Protein AF-A0A3M5WDP2-F1 (afdb_monomer_lite)

pLDDT: mean 86.18, std 11.33, range [39.78, 97.38]

Structure (mmCIF, N/CA/C/O backbone):
data_AF-A0A3M5WDP2-F1
#
_entry.id   AF-A0A3M5WDP2-F1
#
loop_
_atom_site.group_PDB
_atom_site.id
_atom_site.type_symbol
_atom_site.label_atom_id
_atom_site.label_alt_id
_atom_site.label_comp_id
_atom_site.label_asym_id
_atom_site.label_entity_id
_atom_site.label_seq_id
_atom_site.pdbx_PDB_ins_code
_atom_site.Cartn_x
_atom_site.Cartn_y
_atom_site.Cartn_z
_atom_site.occupancy
_atom_site.B_iso_or_equiv
_atom_site.auth_seq_id
_atom_site.auth_comp_id
_atom_site.auth_asym_id
_atom_site.auth_atom_id
_atom_site.pdbx_PDB_model_num
ATOM 1 N N . MET A 1 1 ? -32.271 8.358 51.731 1.00 43.94 1 MET A N 1
ATOM 2 C CA . MET A 1 1 ? -32.294 7.875 50.328 1.00 43.94 1 MET A CA 1
ATOM 3 C C . MET A 1 1 ? -31.937 9.005 49.353 1.00 43.94 1 MET A C 1
ATOM 5 O O . MET A 1 1 ? -32.811 9.589 48.735 1.00 43.94 1 MET A O 1
ATOM 9 N N . ARG A 1 2 ? -30.650 9.355 49.224 1.00 45.59 2 ARG A N 1
ATOM 10 C CA . ARG A 1 2 ? -30.137 10.395 48.296 1.00 45.59 2 ARG A CA 1
ATOM 11 C C . ARG A 1 2 ? -29.076 9.813 47.338 1.00 45.59 2 ARG A C 1
ATOM 13 O O . ARG A 1 2 ? -28.134 10.491 46.953 1.00 45.59 2 ARG A O 1
ATOM 20 N N . TRP A 1 3 ? -29.190 8.519 47.021 1.00 44.88 3 TRP A N 1
ATOM 21 C CA . TRP A 1 3 ? -28.097 7.716 46.445 1.00 44.88 3 TRP A CA 1
ATOM 22 C C . TRP A 1 3 ? -28.217 7.397 44.947 1.00 44.88 3 TRP A C 1
ATOM 24 O O . TRP A 1 3 ? -27.302 6.807 44.389 1.00 44.88 3 TRP A O 1
ATOM 34 N N . LEU A 1 4 ? -29.279 7.824 44.259 1.00 54.88 4 LEU A N 1
ATOM 35 C CA . LEU A 1 4 ? -29.371 7.697 42.800 1.00 54.88 4 LEU A CA 1
ATOM 36 C C . LEU A 1 4 ? -29.519 9.072 42.160 1.00 54.88 4 LEU A C 1
ATOM 38 O O . LEU A 1 4 ? -30.608 9.501 41.784 1.00 54.88 4 LEU A O 1
ATOM 42 N N . ASN A 1 5 ? -28.397 9.776 42.033 1.00 67.69 5 ASN A N 1
ATOM 43 C CA . ASN A 1 5 ? -28.335 10.893 41.105 1.00 67.69 5 ASN A CA 1
ATOM 44 C C . ASN A 1 5 ? -28.424 10.294 39.691 1.00 67.69 5 ASN A C 1
ATOM 46 O O . ASN A 1 5 ? -27.471 9.657 39.245 1.00 67.69 5 ASN A O 1
ATOM 50 N N . ARG A 1 6 ? -29.584 10.415 39.027 1.00 73.38 6 ARG A N 1
ATOM 51 C CA . ARG A 1 6 ? -29.885 9.748 37.741 1.00 73.38 6 ARG A CA 1
ATOM 52 C C . ARG A 1 6 ? -28.799 9.989 36.687 1.00 73.38 6 ARG A C 1
ATOM 54 O O . ARG A 1 6 ? -28.454 9.071 35.955 1.00 73.38 6 ARG A O 1
ATOM 61 N N . HIS A 1 7 ? -28.177 11.167 36.705 1.00 74.44 7 HIS A N 1
ATOM 62 C CA . HIS A 1 7 ? -27.078 11.546 35.813 1.00 74.44 7 HIS A CA 1
ATOM 63 C C . HIS A 1 7 ? -25.757 10.794 36.054 1.00 74.44 7 HIS A C 1
ATOM 65 O O . HIS A 1 7 ? -24.930 10.738 35.155 1.00 74.44 7 HIS A O 1
ATOM 71 N N . LYS A 1 8 ? -25.532 10.206 37.239 1.00 73.94 8 LYS A N 1
ATOM 72 C CA . LYS A 1 8 ? -24.349 9.359 37.490 1.00 73.94 8 LYS A CA 1
ATOM 73 C C . LYS A 1 8 ? -24.510 7.945 36.936 1.00 73.94 8 LYS A C 1
ATOM 75 O O . LYS A 1 8 ? -23.511 7.314 36.623 1.00 73.94 8 LYS A O 1
ATOM 80 N N . PHE A 1 9 ? -25.743 7.443 36.867 1.00 77.75 9 PHE A N 1
ATOM 81 C CA . PHE A 1 9 ? -26.029 6.088 36.388 1.00 77.75 9 PHE A CA 1
ATOM 82 C C . PHE A 1 9 ? -26.383 6.063 34.898 1.00 77.75 9 PHE A C 1
ATOM 84 O O . PHE A 1 9 ? -26.083 5.091 34.219 1.00 77.75 9 PHE A O 1
ATOM 91 N N . LEU A 1 10 ? -26.996 7.137 34.394 1.00 85.50 10 LEU A N 1
ATOM 92 C CA . LEU A 1 10 ? -27.374 7.334 32.995 1.00 85.50 10 LEU A CA 1
ATOM 93 C C . LEU A 1 10 ? -26.771 8.666 32.510 1.00 85.50 10 LEU A C 1
ATOM 95 O O . LEU A 1 10 ? -27.473 9.684 32.480 1.00 85.50 10 LEU A O 1
ATOM 99 N N . PRO A 1 11 ? -25.465 8.704 32.188 1.00 83.50 11 PRO A N 1
ATOM 100 C CA . PRO A 1 11 ? -24.778 9.950 31.849 1.00 83.50 11 PRO A CA 1
ATOM 101 C C . PRO A 1 11 ? -25.342 10.613 30.586 1.00 83.50 11 PRO A C 1
ATOM 103 O O . PRO A 1 11 ? -25.325 11.841 30.488 1.00 83.50 11 PRO A O 1
ATOM 106 N N . PHE A 1 12 ? -25.967 9.849 29.683 1.00 84.94 12 PHE A N 1
ATOM 107 C CA . PHE A 1 12 ? -26.662 10.403 28.519 1.00 84.94 12 PHE A CA 1
ATOM 108 C C . PHE A 1 12 ? -27.799 11.372 28.831 1.00 84.94 12 PHE A C 1
ATOM 110 O O . PHE A 1 12 ? -28.041 12.297 28.060 1.00 84.94 12 PHE A O 1
ATOM 117 N N . LEU A 1 13 ? -28.436 11.263 29.999 1.00 86.75 13 LEU A N 1
ATOM 118 C CA . LEU A 1 13 ? -29.458 12.227 30.416 1.00 86.75 13 LEU A CA 1
AT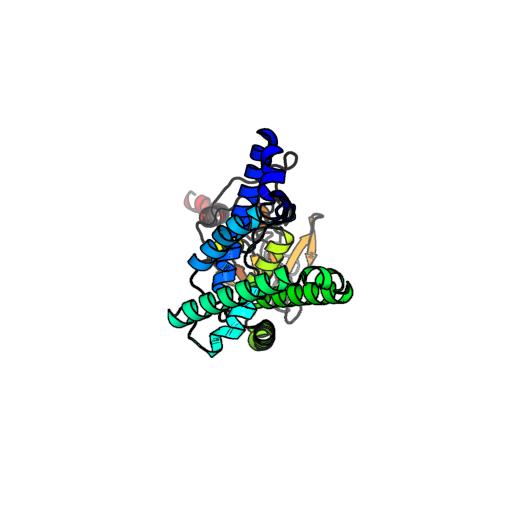OM 119 C C . LEU A 1 13 ? -28.885 13.623 30.697 1.00 86.75 13 LEU A C 1
ATOM 121 O O . LEU A 1 13 ? -29.644 14.584 30.775 1.00 86.75 13 LEU A O 1
ATOM 125 N N . ALA A 1 14 ? -27.570 13.744 30.900 1.00 84.50 14 ALA A N 1
ATOM 126 C CA . ALA A 1 14 ? -26.915 15.033 31.098 1.00 84.50 14 ALA A CA 1
ATOM 127 C C . ALA A 1 14 ? -26.589 15.730 29.768 1.00 84.50 14 ALA A C 1
ATOM 129 O O . ALA A 1 14 ? -26.710 16.953 29.684 1.00 84.50 14 ALA A O 1
ATOM 130 N N . TRP A 1 15 ? -26.184 14.973 28.741 1.00 84.69 15 TRP A N 1
ATOM 131 C CA . TRP A 1 15 ? -25.745 15.535 27.461 1.00 84.69 15 TRP A CA 1
ATOM 132 C C . TRP A 1 15 ? -26.856 15.641 26.415 1.00 84.69 15 TRP A C 1
ATOM 134 O O . TRP A 1 15 ? -26.847 16.579 25.621 1.00 84.69 15 TRP A O 1
ATOM 144 N N . LEU A 1 16 ? -27.843 14.740 26.427 1.00 86.81 16 LEU A N 1
ATOM 145 C CA . LEU A 1 16 ? -28.920 14.712 25.431 1.00 86.81 16 LEU A CA 1
ATOM 146 C C . LEU A 1 16 ? -29.705 16.038 25.333 1.00 86.81 16 LEU A C 1
ATOM 148 O O . LEU A 1 16 ? -29.946 16.484 24.213 1.00 86.81 16 LEU A O 1
ATOM 152 N N . PRO A 1 17 ? -30.044 16.734 26.443 1.00 88.69 17 PRO A N 1
ATOM 153 C CA . PRO A 1 17 ? -30.751 18.018 26.374 1.00 88.69 17 PRO A CA 1
ATOM 154 C C . PRO A 1 17 ? -29.920 19.176 25.804 1.00 88.69 17 PRO A C 1
ATOM 156 O O . PRO A 1 17 ? -30.478 20.217 25.474 1.00 88.69 17 PRO A O 1
ATOM 159 N N . GLN A 1 18 ? -28.594 19.029 25.724 1.00 86.56 18 GLN A N 1
ATOM 160 C CA . GLN A 1 18 ? -27.687 20.073 25.231 1.00 86.56 18 GLN A CA 1
ATOM 161 C C . GLN A 1 18 ? -27.544 20.041 23.701 1.00 86.56 18 GLN A C 1
ATOM 163 O O . GLN A 1 18 ? -26.940 20.940 23.118 1.00 86.56 18 GLN A O 1
ATOM 168 N N . GLN A 1 19 ? -28.100 19.016 23.048 1.00 88.19 19 GLN A N 1
ATOM 169 C CA . GLN A 1 19 ? -28.025 18.846 21.604 1.00 88.19 19 GLN A CA 1
ATOM 170 C C . GLN A 1 19 ? -28.980 19.791 20.877 1.00 88.19 19 GLN A C 1
ATOM 172 O O . GLN A 1 19 ? -30.145 19.944 21.244 1.00 88.19 19 GLN A O 1
ATOM 177 N N . ASN A 1 20 ? -28.493 20.407 19.804 1.00 92.94 20 ASN A N 1
ATOM 178 C CA . ASN A 1 20 ? -29.284 21.253 18.920 1.00 92.94 20 ASN A CA 1
ATOM 179 C C . ASN A 1 20 ? -29.198 20.734 17.475 1.00 92.94 20 ASN A C 1
ATOM 181 O O . ASN A 1 20 ? -28.377 19.883 17.146 1.00 92.94 20 ASN A O 1
ATOM 185 N N . ARG A 1 21 ? -30.054 21.233 16.574 1.00 90.75 21 ARG A N 1
ATOM 186 C CA . ARG A 1 21 ? -30.080 20.748 15.178 1.00 90.75 21 ARG A CA 1
ATOM 187 C C . ARG A 1 21 ? -28.741 20.921 14.453 1.00 90.75 21 ARG A C 1
ATOM 189 O O . ARG A 1 21 ? -28.404 20.099 13.607 1.00 90.75 21 ARG A O 1
ATOM 196 N N . ALA A 1 22 ? -27.988 21.971 14.778 1.00 90.69 22 ALA A N 1
ATOM 197 C CA . ALA A 1 22 ? -26.694 22.229 14.160 1.00 90.69 22 ALA A CA 1
ATOM 198 C C . ALA A 1 22 ? -25.605 21.275 14.678 1.00 90.69 22 ALA A C 1
ATOM 200 O O . ALA A 1 22 ? -24.798 20.812 13.875 1.00 90.69 22 ALA A O 1
ATOM 201 N N . SER A 1 23 ? -25.591 20.954 15.978 1.00 88.56 23 SER A N 1
ATOM 202 C CA . SER A 1 23 ? -24.658 19.978 16.555 1.00 88.56 23 SER A CA 1
ATOM 203 C C . SER A 1 23 ? -24.930 18.589 15.998 1.00 88.56 23 SER A C 1
ATOM 205 O O . SER A 1 23 ? -24.020 17.985 15.453 1.00 88.56 23 SER A O 1
ATOM 207 N N . VAL A 1 24 ? -26.194 18.156 15.969 1.00 90.00 24 VAL A N 1
ATOM 208 C CA . VAL A 1 24 ? -26.580 16.856 15.396 1.00 90.00 24 VAL A CA 1
ATOM 209 C C . VAL A 1 24 ? -26.164 16.737 13.929 1.00 90.00 24 VAL A C 1
ATOM 211 O O . VAL A 1 24 ? -25.651 15.700 13.528 1.00 90.00 24 VAL A O 1
ATOM 214 N N . GLY A 1 25 ? -26.343 17.789 13.121 1.00 92.19 25 GLY A N 1
ATOM 215 C CA . GLY A 1 25 ? -25.917 17.772 11.718 1.00 92.19 25 GLY A CA 1
ATOM 216 C C . GLY A 1 25 ? -24.396 17.662 11.548 1.00 92.19 25 GLY A C 1
ATOM 217 O O . GLY A 1 25 ? -23.924 16.897 10.709 1.00 92.19 25 GLY A O 1
ATOM 218 N N . ARG A 1 26 ? -23.623 18.396 12.360 1.00 89.38 26 ARG A N 1
ATOM 219 C CA . ARG A 1 26 ? -22.151 18.337 12.348 1.00 89.38 26 ARG A CA 1
ATOM 220 C C . ARG A 1 26 ? -21.639 16.986 12.844 1.00 89.38 26 ARG A C 1
ATOM 222 O O . ARG A 1 26 ? -20.788 16.391 12.191 1.00 89.38 26 ARG A O 1
ATOM 229 N N . ASP A 1 27 ? -22.203 16.483 13.935 1.00 90.69 27 ASP A N 1
ATOM 230 C CA . ASP A 1 27 ? -21.836 15.199 14.529 1.00 90.69 27 ASP A CA 1
ATOM 231 C C . ASP A 1 27 ? -22.225 14.033 13.616 1.00 90.69 27 ASP A C 1
ATOM 233 O O . ASP A 1 27 ? -21.483 13.061 13.526 1.00 90.69 27 ASP A O 1
ATOM 237 N N . ALA A 1 28 ? -23.332 14.137 12.872 1.00 91.06 28 ALA A N 1
ATOM 238 C CA . ALA A 1 28 ? -23.703 13.148 11.863 1.00 91.06 28 ALA A CA 1
ATOM 239 C C . ALA A 1 28 ? -22.693 13.099 10.709 1.00 91.06 28 ALA A C 1
ATOM 241 O O . ALA A 1 28 ? -22.316 12.011 10.283 1.00 91.06 28 ALA A O 1
ATOM 242 N N . LEU A 1 29 ? -22.218 14.255 10.227 1.00 91.50 29 LEU A N 1
ATOM 243 C CA . LEU A 1 29 ? -21.189 14.311 9.186 1.00 91.50 29 LEU A CA 1
ATOM 244 C C . LEU A 1 29 ? -19.871 13.691 9.678 1.00 91.50 29 LEU A C 1
ATOM 246 O O . LEU A 1 29 ? -19.298 12.840 9.004 1.00 91.50 29 LEU A O 1
ATOM 250 N N . VAL A 1 30 ? -19.408 14.086 10.869 1.00 89.00 30 VAL A N 1
ATOM 251 C CA . VAL A 1 30 ? -18.171 13.556 11.471 1.00 89.00 30 VAL A CA 1
ATOM 252 C C . VAL A 1 30 ? -18.305 12.063 11.773 1.00 89.00 30 VAL A C 1
ATOM 254 O O . VAL A 1 30 ? -17.397 11.292 11.473 1.00 89.00 30 VAL A O 1
ATOM 257 N N . GLY A 1 31 ? -19.446 11.644 12.318 1.00 89.38 31 GLY A N 1
ATOM 258 C CA . GLY A 1 31 ? -19.753 10.251 12.621 1.00 89.38 31 GLY A CA 1
ATOM 259 C C . GLY A 1 31 ? -19.817 9.384 11.368 1.00 89.38 31 GLY A C 1
ATOM 260 O O . GLY A 1 31 ? -19.277 8.282 11.379 1.00 89.38 31 GLY A O 1
ATOM 261 N N . LEU A 1 32 ? -20.397 9.885 10.273 1.00 91.50 32 LEU A N 1
ATOM 262 C CA . LEU A 1 32 ? -20.426 9.180 8.992 1.00 91.50 32 LEU A CA 1
ATOM 263 C C . LEU A 1 32 ? -19.016 9.023 8.413 1.00 91.50 32 LEU A C 1
ATOM 265 O O . LEU A 1 32 ? -18.634 7.913 8.052 1.00 91.50 32 LEU A O 1
ATOM 269 N N . SER A 1 33 ? -18.219 10.094 8.393 1.00 86.62 33 SER A N 1
ATOM 270 C CA . SER A 1 33 ? -16.816 10.031 7.962 1.00 86.62 33 SER A CA 1
ATOM 271 C C . SER A 1 33 ? -16.002 9.049 8.812 1.00 86.62 33 SER A C 1
ATOM 273 O O . SER A 1 33 ? -15.231 8.252 8.282 1.00 86.62 33 SER A O 1
ATOM 275 N N . GLY A 1 34 ? -16.213 9.055 10.132 1.00 86.12 34 GLY A N 1
ATOM 276 C CA . GLY A 1 34 ? -15.586 8.108 11.052 1.00 86.12 34 GLY A CA 1
ATOM 277 C C . GLY A 1 34 ? -16.032 6.664 10.817 1.00 86.12 34 GLY A C 1
ATOM 278 O O . GLY A 1 34 ? -15.200 5.763 10.837 1.00 86.12 34 GLY A O 1
ATOM 279 N N . ALA A 1 35 ? -17.318 6.432 10.547 1.00 88.38 35 ALA A N 1
ATOM 280 C CA . ALA A 1 35 ? -17.865 5.106 10.270 1.00 88.38 35 ALA A CA 1
ATOM 281 C C . ALA A 1 35 ? -17.328 4.520 8.957 1.00 88.38 35 ALA A C 1
ATOM 283 O O . ALA A 1 35 ? -16.975 3.341 8.927 1.00 88.38 35 ALA A O 1
ATOM 284 N N . ILE A 1 36 ? -17.209 5.340 7.905 1.00 86.19 36 ILE A N 1
ATOM 285 C CA . ILE A 1 36 ? -16.617 4.938 6.617 1.00 86.19 36 ILE A CA 1
ATOM 286 C C . ILE A 1 36 ? -15.196 4.398 6.825 1.00 86.19 36 ILE A C 1
ATOM 288 O O . ILE A 1 36 ? -14.845 3.376 6.245 1.00 86.19 36 ILE A O 1
ATOM 292 N N . LEU A 1 37 ? -14.407 5.028 7.701 1.00 81.62 37 LEU A N 1
ATOM 293 C CA . LEU A 1 37 ? -13.055 4.569 8.026 1.00 81.62 37 LEU A CA 1
ATOM 294 C C . LEU A 1 37 ? -13.046 3.364 8.987 1.00 81.62 37 LEU A C 1
ATOM 296 O O . LEU A 1 37 ? -12.255 2.434 8.833 1.00 81.62 37 LEU A O 1
ATOM 300 N N . ALA A 1 38 ? -13.918 3.367 9.997 1.00 85.69 38 ALA A N 1
ATOM 301 C CA . ALA A 1 38 ? -13.907 2.376 11.071 1.00 85.69 38 ALA A CA 1
ATOM 302 C C . ALA A 1 38 ? -14.461 1.004 10.652 1.00 85.69 38 ALA A C 1
ATOM 304 O O . ALA A 1 38 ? -14.044 -0.012 11.216 1.00 85.69 38 ALA A O 1
ATOM 305 N N . LEU A 1 39 ? -15.390 0.951 9.690 1.00 88.75 39 LEU A N 1
ATOM 306 C CA . LEU A 1 39 ? -16.023 -0.298 9.256 1.00 88.75 39 LEU A CA 1
ATOM 307 C C . LEU A 1 39 ? -15.028 -1.260 8.579 1.00 88.75 39 LEU A C 1
ATOM 309 O O . LEU A 1 39 ? -14.886 -2.377 9.088 1.00 88.75 39 LEU A O 1
ATOM 313 N N . PRO A 1 40 ? -14.275 -0.865 7.528 1.00 83.94 40 PRO A N 1
ATOM 314 C CA . PRO A 1 40 ? -13.249 -1.730 6.938 1.00 83.94 40 PRO A CA 1
ATOM 315 C C . PRO A 1 40 ? -12.190 -2.148 7.960 1.00 83.94 40 PRO A C 1
ATOM 317 O O . PRO A 1 40 ? -11.804 -3.315 8.026 1.00 83.94 40 PRO A O 1
ATOM 320 N N . GLN A 1 41 ? -11.779 -1.215 8.826 1.00 84.00 41 GLN A N 1
ATOM 321 C CA . GLN A 1 41 ? -10.796 -1.485 9.872 1.00 84.00 41 GLN A CA 1
ATOM 322 C C . GLN A 1 41 ? -11.284 -2.563 10.855 1.00 84.00 41 GLN A C 1
ATOM 324 O O . GLN A 1 41 ? -10.523 -3.447 11.243 1.00 84.00 41 GLN A O 1
ATOM 329 N N . SER A 1 42 ? -12.559 -2.526 11.241 1.00 90.88 42 SER A N 1
ATOM 330 C CA . SER A 1 42 ? -13.133 -3.499 12.175 1.00 90.88 42 SER A CA 1
ATOM 331 C C . SER A 1 42 ? -13.286 -4.887 11.554 1.00 90.88 42 SER A C 1
ATOM 333 O O . SER A 1 42 ? -13.073 -5.884 12.243 1.00 90.88 42 SER A O 1
ATOM 335 N N . ILE A 1 43 ? -13.591 -4.961 10.254 1.00 89.38 43 ILE A N 1
ATOM 336 C CA . ILE A 1 43 ? -13.583 -6.218 9.490 1.00 89.38 43 ILE A CA 1
ATOM 337 C C . ILE A 1 43 ? -12.172 -6.818 9.483 1.00 89.38 43 ILE A C 1
ATOM 339 O O . ILE A 1 43 ? -12.001 -7.988 9.822 1.00 89.38 43 ILE A O 1
ATOM 343 N N . ALA A 1 44 ? -11.153 -6.010 9.176 1.00 80.88 44 ALA A N 1
ATOM 344 C CA . ALA A 1 44 ? -9.762 -6.457 9.197 1.00 80.88 44 ALA A CA 1
ATOM 345 C C . ALA A 1 44 ? -9.341 -6.961 10.589 1.00 80.88 44 ALA A C 1
ATOM 347 O O . ALA A 1 44 ? -8.683 -7.991 10.711 1.00 80.88 44 ALA A O 1
ATOM 348 N N . TYR A 1 45 ? -9.765 -6.286 11.658 1.00 87.75 45 TYR A N 1
ATOM 349 C CA . TYR A 1 45 ? -9.486 -6.715 13.030 1.00 87.75 45 TYR A CA 1
ATOM 350 C C . TYR A 1 45 ? -10.163 -8.036 13.405 1.00 87.75 45 TYR A C 1
ATOM 352 O O . TYR A 1 45 ? -9.546 -8.849 14.091 1.00 87.75 45 TYR A O 1
ATOM 360 N N . ALA A 1 46 ? -11.378 -8.302 12.922 1.00 91.19 46 ALA A N 1
ATOM 361 C CA . ALA A 1 46 ? -12.003 -9.611 13.101 1.00 91.19 46 ALA A CA 1
ATOM 362 C C . ALA A 1 46 ? -11.201 -10.724 12.413 1.00 91.19 46 ALA A C 1
ATOM 364 O O . ALA A 1 46 ? -10.959 -11.764 13.024 1.00 91.19 46 ALA A O 1
ATOM 365 N N . LEU A 1 47 ? -10.701 -10.472 11.200 1.00 84.69 47 LEU A N 1
ATOM 366 C CA . LEU A 1 47 ? -9.843 -11.419 10.483 1.00 84.69 47 LEU A CA 1
ATOM 367 C C . LEU A 1 47 ? -8.532 -11.693 11.236 1.00 84.69 47 LEU A C 1
ATOM 369 O O . LEU A 1 47 ? -8.150 -12.854 11.389 1.00 84.69 47 LEU A O 1
ATOM 373 N N . ILE A 1 48 ? -7.897 -10.651 11.791 1.00 82.12 48 ILE A N 1
ATOM 374 C CA . ILE A 1 48 ? -6.717 -10.785 12.669 1.00 82.12 48 ILE A CA 1
ATOM 375 C C . ILE A 1 48 ? -7.051 -11.592 13.932 1.00 82.12 48 ILE A C 1
ATOM 377 O O . ILE A 1 48 ? -6.219 -12.347 14.423 1.00 82.12 48 ILE A O 1
ATOM 381 N N . ALA A 1 49 ? -8.266 -11.456 14.469 1.00 88.56 49 ALA A N 1
ATOM 382 C CA . ALA A 1 49 ? -8.738 -12.248 15.602 1.00 88.56 49 ALA A CA 1
ATOM 383 C C . ALA A 1 49 ? -9.111 -13.698 15.223 1.00 88.56 49 ALA A C 1
ATOM 385 O O . ALA A 1 49 ? -9.546 -14.456 16.092 1.00 88.56 49 ALA A O 1
ATOM 386 N N . GLY A 1 50 ? -8.977 -14.103 13.954 1.00 86.25 50 GLY A N 1
ATOM 387 C CA . GLY A 1 50 ? -9.385 -15.422 13.460 1.00 86.25 50 GLY A CA 1
ATOM 388 C C . GLY A 1 50 ? -10.902 -15.629 13.408 1.00 86.25 50 GLY A C 1
ATOM 389 O O . GLY A 1 50 ? -11.364 -16.769 13.440 1.00 86.25 50 GLY A O 1
ATOM 390 N N . LEU A 1 51 ? -11.677 -14.543 13.376 1.00 93.38 51 LEU A N 1
ATOM 391 C CA . LEU A 1 51 ? -13.135 -14.557 13.284 1.00 93.38 51 LEU A CA 1
ATOM 392 C C . LEU A 1 51 ? -13.608 -14.301 11.846 1.00 93.38 51 LEU A C 1
ATOM 394 O O . LEU A 1 51 ? -12.922 -13.622 11.079 1.00 93.38 51 LEU A O 1
ATOM 398 N N . PRO A 1 52 ? -14.821 -14.761 11.499 1.00 93.62 52 PRO A N 1
ATOM 399 C CA . PRO A 1 52 ? -15.499 -14.321 10.288 1.00 93.62 52 PRO A CA 1
ATOM 400 C C . PRO A 1 52 ? -15.691 -12.784 10.229 1.00 93.62 52 PRO A C 1
ATOM 402 O O . PRO A 1 52 ? -15.898 -12.155 11.277 1.00 93.62 52 PRO A O 1
ATOM 405 N N . PRO A 1 53 ? -15.657 -12.167 9.027 1.00 91.31 53 PRO A N 1
ATOM 406 C CA . PRO A 1 53 ? -15.795 -10.719 8.815 1.00 91.31 53 PRO A CA 1
ATOM 407 C C . PRO A 1 53 ? -16.974 -10.048 9.534 1.00 91.31 53 PRO A C 1
ATOM 409 O O . PRO A 1 53 ? -16.854 -8.925 10.029 1.00 91.31 53 PRO A O 1
ATOM 412 N N . GLU A 1 54 ? -18.117 -10.728 9.616 1.00 94.81 54 GLU A N 1
ATOM 413 C CA . GLU A 1 54 ? -19.352 -10.223 10.217 1.00 94.81 54 GLU A CA 1
ATOM 414 C C . GLU A 1 54 ? -19.194 -9.858 11.700 1.00 94.81 54 GLU A C 1
ATOM 416 O O . GLU A 1 54 ? -19.813 -8.900 12.170 1.00 94.81 54 GLU A O 1
ATOM 421 N N . TYR A 1 55 ? -18.297 -10.527 12.431 1.00 94.69 55 TYR A N 1
ATOM 422 C CA . TYR A 1 55 ? -18.021 -10.191 13.830 1.00 94.69 55 TYR A CA 1
ATOM 423 C C . TYR A 1 55 ? -17.315 -8.843 13.979 1.00 94.69 55 TYR A C 1
ATOM 425 O O . TYR A 1 55 ? -17.492 -8.171 14.996 1.00 94.69 55 TYR A O 1
ATOM 433 N N . GLY A 1 56 ? -16.580 -8.404 12.954 1.00 93.50 56 GLY A N 1
ATOM 434 C CA . GLY A 1 56 ? -16.007 -7.062 12.896 1.00 93.50 56 GLY A CA 1
ATOM 435 C C . GLY A 1 56 ? -17.091 -5.993 12.839 1.00 93.50 56 GLY A C 1
ATOM 436 O O . GLY A 1 56 ? -17.028 -5.007 13.571 1.00 93.50 56 GLY A O 1
ATOM 437 N N . LEU A 1 57 ? -18.140 -6.229 12.045 1.00 93.38 57 LEU A N 1
ATOM 438 C CA . LEU A 1 57 ? -19.308 -5.347 11.976 1.00 93.38 57 LEU A CA 1
ATOM 439 C C . LEU A 1 57 ? -20.052 -5.309 13.314 1.00 93.38 57 LEU A C 1
ATOM 441 O O . LEU A 1 57 ? -20.382 -4.232 13.812 1.00 93.38 57 LEU A O 1
ATOM 445 N N . TYR A 1 58 ? -20.271 -6.470 13.937 1.00 94.00 58 TYR A N 1
ATOM 446 C CA . TYR A 1 58 ? -20.925 -6.537 15.245 1.00 94.00 58 TYR A CA 1
ATOM 447 C C . TYR A 1 58 ? -20.135 -5.774 16.312 1.00 94.00 58 TYR A C 1
ATOM 449 O O . TYR A 1 58 ? -20.724 -4.989 17.059 1.00 94.00 58 TYR A O 1
ATOM 457 N N . ALA A 1 59 ? -18.810 -5.940 16.344 1.00 92.31 59 ALA A N 1
ATOM 458 C CA . ALA A 1 59 ? -17.923 -5.252 17.277 1.00 92.31 59 ALA A CA 1
ATOM 459 C C . ALA A 1 59 ? -17.824 -3.735 17.024 1.00 92.31 59 ALA A C 1
ATOM 461 O O . ALA A 1 59 ? -17.624 -2.973 17.971 1.00 92.31 59 ALA A O 1
ATOM 462 N N . ALA A 1 60 ? -17.987 -3.288 15.777 1.00 91.38 60 ALA A N 1
ATOM 463 C CA . ALA A 1 60 ? -17.981 -1.872 15.408 1.00 91.38 60 ALA A CA 1
ATOM 464 C C . ALA A 1 60 ? -19.292 -1.145 15.735 1.00 91.38 60 ALA A C 1
ATOM 466 O O . ALA A 1 60 ? -19.297 0.072 15.893 1.00 91.38 60 ALA A O 1
ATOM 467 N N . ILE A 1 61 ? -20.410 -1.871 15.814 1.00 91.00 61 ILE A N 1
ATOM 468 C CA . ILE A 1 61 ? -21.741 -1.273 15.973 1.00 91.00 61 ILE A CA 1
ATOM 469 C C . ILE A 1 61 ? -22.237 -1.434 17.409 1.00 91.00 61 ILE A C 1
ATOM 471 O O . ILE A 1 61 ? -22.488 -0.446 18.100 1.00 91.00 61 ILE A O 1
ATOM 475 N N . VAL A 1 62 ? -22.383 -2.675 17.881 1.00 91.44 62 VAL A N 1
ATOM 476 C CA . VAL A 1 62 ? -23.119 -2.963 19.123 1.00 91.44 62 VAL A CA 1
ATOM 477 C C . VAL A 1 62 ? -22.397 -2.407 20.358 1.00 91.44 62 VAL A C 1
ATOM 479 O O . VAL A 1 62 ? -23.019 -1.638 21.096 1.00 91.44 62 VAL A O 1
ATOM 482 N N . PRO A 1 63 ? -21.098 -2.690 20.590 1.00 87.94 63 PRO A N 1
ATOM 483 C CA . PRO A 1 63 ? -20.369 -2.110 21.716 1.00 87.94 63 PRO A CA 1
ATOM 484 C C . PRO A 1 63 ? -20.317 -0.584 21.678 1.00 87.94 63 PRO A C 1
ATOM 486 O O . PRO A 1 63 ? -20.341 0.045 22.729 1.00 87.94 63 PRO A O 1
ATOM 489 N N . VAL A 1 64 ? -20.268 0.020 20.489 1.00 87.81 64 VAL A N 1
ATOM 490 C CA . VAL A 1 64 ? -20.161 1.477 20.321 1.00 87.81 64 VAL A CA 1
ATOM 491 C C . VAL A 1 64 ? -21.466 2.172 20.685 1.00 87.81 64 VAL A C 1
ATOM 493 O O . VAL A 1 64 ? -21.441 3.156 21.423 1.00 87.81 64 VAL A O 1
ATOM 496 N N . LEU A 1 65 ? -22.605 1.616 20.259 1.00 88.56 65 LEU A N 1
ATOM 497 C CA . LEU A 1 65 ? -23.933 2.083 20.666 1.00 88.56 65 LEU A CA 1
ATOM 498 C C . LEU A 1 65 ? -24.138 1.983 22.181 1.00 88.56 65 LEU A C 1
ATOM 500 O O . LEU A 1 65 ? -24.719 2.875 22.791 1.00 88.56 65 LEU A O 1
ATOM 504 N N . VAL A 1 66 ? -23.650 0.913 22.813 1.00 88.06 66 VAL A N 1
ATOM 505 C CA . VAL A 1 66 ? -23.731 0.774 24.275 1.00 88.06 66 VAL A CA 1
ATOM 506 C C . VAL A 1 66 ? -22.772 1.749 24.967 1.00 88.06 66 VAL A C 1
ATOM 508 O O . VAL A 1 66 ? -23.149 2.420 25.930 1.00 88.06 66 VAL A O 1
ATOM 511 N N . ALA A 1 67 ? -21.541 1.866 24.470 1.00 86.06 67 ALA A N 1
ATOM 512 C CA . ALA A 1 67 ? -20.511 2.705 25.064 1.00 86.06 67 ALA A CA 1
ATOM 513 C C . ALA A 1 67 ? -20.842 4.199 24.976 1.00 86.06 67 ALA A C 1
ATOM 515 O O . ALA A 1 67 ? -20.567 4.917 25.932 1.00 86.06 67 ALA A O 1
ATOM 516 N N . CYS A 1 68 ? -21.467 4.686 23.898 1.00 85.56 68 CYS A N 1
ATOM 517 C CA . CYS A 1 68 ? -21.805 6.109 23.774 1.00 85.56 68 CYS A CA 1
ATOM 518 C C . CYS A 1 68 ? -22.864 6.565 24.796 1.00 85.56 68 CYS A C 1
ATOM 520 O O . CYS A 1 68 ? -22.874 7.726 25.208 1.00 85.56 68 CYS A O 1
ATOM 522 N N . LEU A 1 69 ? -23.710 5.647 25.279 1.00 87.69 69 LEU A N 1
ATOM 523 C CA . LEU A 1 69 ? -24.692 5.931 26.328 1.00 87.69 69 LEU A CA 1
ATOM 524 C C . LEU A 1 69 ? -24.040 6.074 27.713 1.00 87.69 69 LEU A C 1
ATOM 526 O O . LEU A 1 69 ? -24.503 6.878 28.524 1.00 87.69 69 LEU A O 1
ATOM 530 N N . TRP A 1 70 ? -22.967 5.324 27.987 1.00 86.44 70 TRP A N 1
ATOM 531 C CA . TRP A 1 70 ? -22.274 5.299 29.287 1.00 86.44 70 TRP A CA 1
ATOM 532 C C . TRP A 1 70 ? -20.905 5.992 29.309 1.00 86.44 70 TRP A C 1
ATOM 534 O O . TRP A 1 70 ? -20.272 6.073 30.363 1.00 86.44 70 TRP A O 1
ATOM 544 N N . GLY A 1 71 ? -20.455 6.511 28.170 1.00 77.56 71 GLY A N 1
ATOM 545 C CA . GLY A 1 71 ? -19.161 7.156 28.012 1.00 77.56 71 GLY A CA 1
ATOM 546 C C . GLY A 1 71 ? -19.039 8.439 28.831 1.00 77.56 71 GLY A C 1
ATOM 547 O O . GLY A 1 71 ? -19.964 9.244 28.923 1.00 77.56 71 GLY A O 1
ATOM 548 N N . SER A 1 72 ? -17.860 8.652 29.415 1.00 73.62 72 SER A N 1
ATOM 549 C CA . SER A 1 72 ? -17.524 9.875 30.153 1.00 73.62 72 SER A CA 1
ATOM 550 C C . SER A 1 72 ? -16.955 10.989 29.265 1.00 73.62 72 SER A C 1
ATOM 552 O O . SER A 1 72 ? -16.690 12.082 29.759 1.00 73.62 72 SER A O 1
ATOM 554 N N . SER A 1 73 ? -16.739 10.719 27.973 1.00 81.31 73 SER A N 1
ATOM 555 C CA . SER A 1 73 ? -16.190 11.658 26.991 1.00 81.31 73 SER A CA 1
ATOM 556 C C . SER A 1 73 ? -17.096 11.743 25.771 1.00 81.31 73 SER A C 1
ATOM 558 O O . SER A 1 73 ? -17.573 10.727 25.274 1.00 81.31 73 SER A O 1
ATOM 560 N N . TRP A 1 74 ? -17.282 12.964 25.277 1.00 76.88 74 TRP A N 1
ATOM 561 C CA . TRP A 1 74 ? -18.141 13.285 24.136 1.00 76.88 74 TRP A CA 1
ATOM 562 C C . TRP A 1 74 ? -17.479 12.978 22.788 1.00 76.88 74 TRP A C 1
ATOM 564 O O . TRP A 1 74 ? -18.159 12.898 21.776 1.00 76.88 74 TRP A O 1
ATOM 574 N N . HIS A 1 75 ? -16.155 12.801 22.784 1.00 82.12 75 HIS A N 1
ATOM 575 C CA . HIS A 1 75 ? -15.353 12.603 21.573 1.00 82.12 75 HIS A CA 1
ATOM 576 C C . HIS A 1 75 ? -14.758 11.192 21.482 1.00 82.12 75 HIS A C 1
ATOM 578 O O . HIS A 1 75 ? -14.048 10.881 20.529 1.00 82.12 75 HIS A O 1
ATOM 584 N N . LEU A 1 76 ? -14.976 10.349 22.497 1.00 81.06 76 LEU A N 1
ATOM 585 C CA . LEU A 1 76 ? -14.396 9.012 22.531 1.00 81.06 76 LEU A CA 1
ATOM 586 C C . LEU A 1 76 ? -15.155 8.089 21.578 1.00 81.06 76 LEU A C 1
ATOM 588 O O . LEU A 1 76 ? -16.347 7.850 21.755 1.00 81.06 76 LEU A O 1
ATOM 592 N N . ILE A 1 77 ? -14.430 7.523 20.618 1.00 79.06 77 ILE A N 1
ATOM 593 C CA . ILE A 1 77 ? -14.915 6.439 19.770 1.00 79.06 77 ILE A CA 1
ATOM 594 C C . ILE A 1 77 ? -14.388 5.131 20.355 1.00 79.06 77 ILE A C 1
ATOM 596 O O . ILE A 1 77 ? -13.180 4.948 20.512 1.00 79.06 77 ILE A O 1
ATOM 600 N N . CYS A 1 78 ? -15.302 4.232 20.699 1.00 83.38 78 CYS A N 1
ATOM 601 C CA . CYS A 1 78 ? -14.970 2.869 21.096 1.00 83.38 78 CYS A CA 1
ATOM 602 C C . CYS A 1 78 ? -14.993 1.962 19.862 1.00 83.38 78 CYS A C 1
ATOM 604 O O . CYS A 1 78 ? -15.652 2.272 18.875 1.00 83.38 78 CYS A O 1
ATOM 606 N N . GLY A 1 79 ? -14.295 0.835 19.913 1.00 86.94 79 GLY A N 1
ATOM 607 C CA . GLY A 1 79 ? -14.297 -0.141 18.829 1.00 86.94 79 GLY A CA 1
ATOM 608 C C . GLY A 1 79 ? -13.236 -1.218 19.035 1.00 86.94 79 GLY A C 1
ATOM 609 O O . GLY A 1 79 ? -12.437 -1.123 19.976 1.00 86.94 79 GLY A O 1
ATOM 610 N N . PRO A 1 80 ? -13.219 -2.251 18.179 1.00 89.38 80 PRO A N 1
ATOM 611 C CA . PRO A 1 80 ? -12.146 -3.231 18.186 1.00 89.38 80 PRO A CA 1
ATOM 612 C C . PRO A 1 80 ? -10.810 -2.552 17.866 1.00 89.38 80 PRO A C 1
ATOM 614 O O . PRO A 1 80 ? -10.740 -1.574 17.120 1.00 89.38 80 PRO A O 1
ATOM 617 N N . THR A 1 81 ? -9.729 -3.088 18.427 1.00 87.44 81 THR A N 1
ATOM 618 C CA . THR A 1 81 ? -8.365 -2.626 18.151 1.00 87.44 81 THR A CA 1
ATOM 619 C C . THR A 1 81 ? -7.500 -3.791 17.696 1.00 87.44 81 THR A C 1
ATOM 621 O O . THR A 1 81 ? -7.729 -4.938 18.094 1.00 87.44 81 THR A O 1
ATOM 624 N N . ALA A 1 82 ? -6.471 -3.495 16.899 1.00 80.56 82 ALA A N 1
ATOM 625 C CA . ALA A 1 82 ? -5.506 -4.495 16.447 1.00 80.56 82 ALA A CA 1
ATOM 626 C C . ALA A 1 82 ? -4.888 -5.268 17.626 1.00 80.56 82 ALA A C 1
ATOM 628 O O . ALA A 1 82 ? -4.821 -6.492 17.598 1.00 80.56 82 ALA A O 1
ATOM 629 N N . ALA A 1 83 ? -4.508 -4.565 18.700 1.00 78.44 83 ALA A N 1
ATOM 630 C CA . ALA A 1 83 ? -3.862 -5.168 19.865 1.00 78.44 83 ALA A CA 1
ATOM 631 C C . ALA A 1 83 ? -4.744 -6.223 20.554 1.00 78.44 83 ALA A C 1
ATOM 633 O O . ALA A 1 83 ? -4.290 -7.340 20.787 1.00 78.44 83 ALA A O 1
ATOM 634 N N . ILE A 1 84 ? -6.013 -5.902 20.839 1.00 87.62 84 ILE A N 1
ATOM 635 C CA . ILE A 1 84 ? -6.938 -6.858 21.475 1.00 87.62 84 ILE A CA 1
ATOM 636 C C . ILE A 1 84 ? -7.242 -8.025 20.528 1.00 87.62 84 ILE A C 1
ATOM 638 O O . ILE A 1 84 ? -7.327 -9.161 20.983 1.00 87.62 84 ILE A O 1
ATOM 642 N N . SER A 1 85 ? -7.338 -7.770 19.222 1.00 88.69 85 SER A N 1
ATOM 643 C CA . SER A 1 85 ? -7.585 -8.807 18.209 1.00 88.69 85 SER A CA 1
ATOM 644 C C . SER A 1 85 ? -6.458 -9.843 18.167 1.00 88.69 85 SER A C 1
ATOM 646 O O . SER A 1 85 ? -6.720 -11.043 18.203 1.00 88.69 85 SER A O 1
ATOM 648 N N . ILE A 1 86 ? -5.201 -9.386 18.206 1.00 80.38 86 ILE A N 1
ATOM 649 C CA . ILE A 1 86 ? -4.019 -10.258 18.290 1.00 80.38 86 ILE A CA 1
ATOM 650 C C . ILE A 1 86 ? -4.023 -11.065 19.595 1.00 80.38 86 ILE A C 1
ATOM 652 O O . ILE A 1 86 ? -3.736 -12.260 19.585 1.00 80.38 86 ILE A O 1
ATOM 656 N N . VAL A 1 87 ? -4.359 -10.432 20.725 1.00 84.38 87 VAL A N 1
ATOM 657 C CA . VAL A 1 87 ? -4.415 -11.111 22.031 1.00 84.38 87 VAL A CA 1
ATOM 658 C C . VAL A 1 87 ? -5.505 -12.184 22.056 1.00 84.38 87 VAL A C 1
ATOM 660 O O . VAL A 1 87 ? -5.255 -13.279 22.562 1.00 84.38 87 VAL A O 1
ATOM 663 N N . LEU A 1 88 ? -6.686 -11.902 21.494 1.00 91.38 88 LEU A N 1
ATOM 664 C CA . LEU A 1 88 ? -7.769 -12.878 21.346 1.00 91.38 88 LEU A CA 1
ATOM 665 C C . LEU A 1 88 ? -7.308 -14.076 20.513 1.00 91.38 88 LEU A C 1
ATOM 667 O O . LEU A 1 88 ? -7.425 -15.209 20.978 1.00 91.38 88 LEU A O 1
ATOM 671 N N . TYR A 1 89 ? -6.712 -13.829 19.343 1.00 86.06 89 TYR A N 1
ATOM 672 C CA . TYR A 1 89 ? -6.196 -14.897 18.490 1.00 86.06 89 TYR A CA 1
ATOM 673 C C . TYR A 1 89 ? -5.149 -15.751 19.206 1.00 86.06 89 TYR A C 1
ATOM 675 O O . TYR A 1 89 ? -5.273 -16.972 19.264 1.00 86.06 89 TYR A O 1
ATOM 683 N N . ALA A 1 90 ? -4.140 -15.128 19.817 1.00 82.19 90 ALA A N 1
ATOM 684 C CA . ALA A 1 90 ? -3.071 -15.843 20.513 1.00 82.19 90 ALA A CA 1
ATOM 685 C C . ALA A 1 90 ? -3.580 -16.667 21.709 1.00 82.19 90 ALA A C 1
ATOM 687 O O . ALA A 1 90 ? -3.004 -17.703 22.031 1.00 82.19 90 ALA A O 1
ATOM 688 N N . SER A 1 91 ? -4.658 -16.215 22.354 1.00 88.44 91 SER A N 1
ATOM 689 C CA . SER A 1 91 ? -5.233 -16.876 23.527 1.00 88.44 91 SER A CA 1
ATOM 690 C C . SER A 1 91 ? -6.154 -18.042 23.161 1.00 88.44 91 SER A C 1
ATOM 692 O O . SER A 1 91 ? -6.201 -19.025 23.896 1.00 88.44 91 SER A O 1
ATOM 694 N N . VAL A 1 92 ? -6.890 -17.949 22.045 1.00 93.62 92 VAL A N 1
ATOM 695 C CA . VAL A 1 92 ? -7.927 -18.933 21.682 1.00 93.62 92 VAL A CA 1
ATOM 696 C C . VAL A 1 92 ? -7.480 -19.895 20.575 1.00 93.62 92 VAL A C 1
ATOM 698 O O . VAL A 1 92 ? -7.899 -21.050 20.585 1.00 93.62 92 VAL A O 1
ATOM 701 N N . SER A 1 93 ? -6.587 -19.486 19.666 1.00 87.50 93 SER A N 1
ATOM 702 C CA . SER A 1 93 ? -6.096 -20.353 18.574 1.00 87.50 93 SER A CA 1
ATOM 703 C C . SER A 1 93 ? -5.420 -21.656 19.026 1.00 87.50 93 SER A C 1
ATOM 705 O O . SER A 1 93 ? -5.522 -22.636 18.289 1.00 87.50 93 SER A O 1
ATOM 707 N N . PRO A 1 94 ? -4.798 -21.758 20.223 1.00 90.00 94 PRO A N 1
ATOM 708 C CA . PRO A 1 94 ? -4.308 -23.045 20.720 1.00 90.00 94 PRO A CA 1
ATOM 709 C C . PRO A 1 94 ? -5.419 -23.999 21.191 1.00 90.00 94 PRO A C 1
ATOM 711 O O . PRO A 1 94 ? -5.155 -25.182 21.383 1.00 90.00 94 PRO A O 1
ATOM 714 N N . LEU A 1 95 ? -6.633 -23.491 21.434 1.00 93.31 95 LEU A N 1
ATOM 715 C CA . LEU A 1 95 ? -7.742 -24.234 22.045 1.00 93.31 95 LEU A CA 1
ATOM 716 C C . LEU A 1 95 ? -8.792 -24.692 21.028 1.00 93.31 95 LEU A C 1
ATOM 718 O O . LEU A 1 95 ? -9.466 -25.691 21.260 1.00 93.31 95 LEU A O 1
ATOM 722 N N . ALA A 1 96 ? -8.947 -23.966 19.922 1.00 94.06 96 ALA A N 1
ATOM 723 C CA . ALA A 1 96 ? -9.890 -24.294 18.861 1.00 94.06 96 ALA A CA 1
ATOM 724 C C . ALA A 1 96 ? -9.393 -23.782 17.505 1.00 94.06 96 ALA A C 1
ATOM 726 O O . ALA A 1 96 ? -8.616 -22.831 17.424 1.00 94.06 96 ALA A O 1
ATOM 727 N N . VAL A 1 97 ? -9.874 -24.401 16.427 1.00 91.44 97 VAL A N 1
ATOM 728 C CA . VAL A 1 97 ? -9.513 -24.012 15.057 1.00 91.44 97 VAL A CA 1
ATOM 729 C C . VAL A 1 97 ? -10.157 -22.659 14.718 1.00 91.44 97 VAL A C 1
ATOM 731 O O . VAL A 1 97 ? -11.373 -22.539 14.884 1.00 91.44 97 VAL A O 1
ATOM 734 N N . PRO A 1 98 ? -9.407 -21.657 14.218 1.00 89.81 98 PRO A N 1
ATOM 735 C CA . PRO A 1 98 ? -9.964 -20.364 13.818 1.00 89.81 98 PRO A CA 1
ATOM 736 C C . PRO A 1 98 ? -11.181 -20.491 12.892 1.00 89.81 98 PRO A C 1
ATOM 738 O O . PRO A 1 98 ? -11.270 -21.424 12.097 1.00 89.81 98 PRO A O 1
ATOM 741 N N . ALA A 1 99 ? -12.127 -19.559 13.012 1.00 88.75 99 ALA A N 1
ATOM 742 C CA . ALA A 1 99 ? -13.418 -19.542 12.312 1.00 88.75 99 ALA A CA 1
ATOM 743 C C . ALA A 1 99 ? -14.362 -20.746 12.550 1.00 88.75 99 ALA A C 1
ATOM 745 O O . ALA A 1 99 ? -15.484 -20.739 12.043 1.00 88.75 99 ALA A O 1
ATOM 746 N N . SER A 1 100 ? -13.977 -21.752 13.344 1.00 95.00 100 SER A N 1
ATOM 747 C CA . SER A 1 100 ? -14.895 -22.825 13.751 1.00 95.00 100 SER A CA 1
ATOM 748 C C . SER A 1 100 ? -15.962 -22.324 14.733 1.00 95.00 100 SER A C 1
ATOM 750 O O . SER A 1 100 ? -15.776 -21.319 15.425 1.00 95.00 100 SER A O 1
ATOM 752 N N . GLN A 1 101 ? -17.078 -23.052 14.836 1.00 95.56 101 GLN A N 1
ATOM 753 C CA . GLN A 1 101 ? -18.137 -22.727 15.800 1.00 95.56 101 GLN A CA 1
ATOM 754 C C . GLN A 1 101 ? -17.616 -22.713 17.245 1.00 95.56 101 GLN A C 1
ATOM 756 O O . GLN A 1 101 ? -17.925 -21.786 17.996 1.00 95.56 101 GLN A O 1
ATOM 761 N N . ASP A 1 102 ? -16.770 -23.679 17.611 1.00 96.12 102 ASP A N 1
ATOM 762 C CA . ASP A 1 102 ? -16.179 -23.763 18.951 1.00 96.12 102 ASP A CA 1
ATOM 763 C C . ASP A 1 102 ? -15.263 -22.569 19.246 1.00 96.12 102 ASP A C 1
ATOM 765 O O . ASP A 1 102 ? -15.314 -21.989 20.331 1.00 96.12 102 ASP A O 1
ATOM 769 N N . TYR A 1 103 ? -14.470 -22.138 18.263 1.00 96.50 103 TYR A N 1
ATOM 770 C CA . TYR A 1 103 ? -13.586 -20.977 18.387 1.00 96.50 103 TYR A CA 1
ATOM 771 C C . TYR A 1 103 ? -14.358 -19.678 18.614 1.00 96.50 103 TYR A C 1
ATOM 773 O O . TYR A 1 103 ? -14.037 -18.898 19.514 1.00 96.50 103 TYR A O 1
ATOM 781 N N . ILE A 1 104 ? -15.420 -19.471 17.834 1.00 96.75 104 ILE A N 1
ATOM 782 C CA . ILE A 1 104 ? -16.318 -18.325 17.985 1.00 96.75 104 ILE A CA 1
ATOM 783 C C . ILE A 1 104 ? -16.952 -18.337 19.381 1.00 96.75 104 ILE A C 1
ATOM 785 O O . ILE A 1 104 ? -16.966 -17.308 20.059 1.00 96.75 104 ILE A O 1
ATOM 789 N N . MET A 1 105 ? -17.432 -19.495 19.843 1.00 97.31 105 MET A N 1
ATOM 790 C CA . MET A 1 105 ? -18.018 -19.637 21.177 1.00 97.31 105 MET A CA 1
ATOM 791 C C . MET A 1 105 ? -17.015 -19.283 22.284 1.00 97.31 105 MET A C 1
ATOM 793 O O . MET A 1 105 ? -17.366 -18.552 23.213 1.00 97.31 105 MET A O 1
ATOM 797 N N . LEU A 1 106 ? -15.763 -19.739 22.175 1.00 97.38 106 LEU A N 1
ATOM 798 C CA . LEU A 1 106 ? -14.702 -19.407 23.129 1.00 97.38 106 LEU A CA 1
ATOM 799 C C . LEU A 1 106 ? -14.381 -17.910 23.147 1.00 97.38 106 LEU A C 1
ATOM 801 O O . LEU A 1 106 ? -14.241 -17.337 24.228 1.00 97.38 106 LEU A O 1
ATOM 805 N N . ILE A 1 107 ? -14.311 -17.253 21.984 1.00 96.44 107 ILE A N 1
ATOM 806 C CA . ILE A 1 107 ? -14.102 -15.801 21.923 1.00 96.44 107 ILE A CA 1
ATOM 807 C C . ILE A 1 107 ? -15.271 -15.049 22.554 1.00 96.44 107 ILE A C 1
ATOM 809 O O . ILE A 1 107 ? -15.043 -14.118 23.330 1.00 96.44 107 ILE A O 1
ATOM 813 N N . LEU A 1 108 ? -16.515 -15.432 22.259 1.00 95.75 108 LEU A N 1
ATOM 814 C CA . LEU A 1 108 ? -17.695 -14.789 22.842 1.00 95.75 108 LEU A CA 1
ATOM 815 C C . LEU A 1 108 ? -17.725 -14.957 24.366 1.00 95.75 108 LEU A C 1
ATOM 817 O O . LEU A 1 108 ? -17.981 -13.990 25.084 1.00 95.75 108 LEU A O 1
ATOM 821 N N . LEU A 1 109 ? -17.393 -16.150 24.866 1.00 96.75 109 LEU A N 1
ATOM 822 C CA . LEU A 1 109 ? -17.281 -16.424 26.296 1.00 96.75 109 LEU A CA 1
ATOM 823 C C . LEU A 1 109 ? -16.173 -15.590 26.949 1.00 96.75 109 LEU A C 1
ATOM 825 O O . LEU A 1 109 ? -16.410 -14.948 27.972 1.00 96.75 109 LEU A O 1
ATOM 829 N N . LEU A 1 110 ? -14.979 -15.559 26.355 1.00 96.31 110 LEU A N 1
ATOM 830 C CA . LEU A 1 110 ? -13.860 -14.754 26.844 1.00 96.31 110 LEU A CA 1
ATOM 831 C C . LEU A 1 110 ? -14.220 -13.263 26.871 1.00 96.31 110 LEU A C 1
ATOM 833 O O . LEU A 1 110 ? -13.959 -12.584 27.863 1.00 96.31 110 LEU A O 1
ATOM 837 N N . THR A 1 111 ? -14.877 -12.772 25.820 1.00 94.62 111 THR A N 1
ATOM 838 C CA . THR A 1 111 ? -15.369 -11.390 25.728 1.00 94.62 111 THR A CA 1
ATOM 839 C C . THR A 1 111 ? -16.376 -11.086 26.838 1.00 94.62 111 THR A C 1
ATOM 841 O O . THR A 1 111 ? -16.276 -10.053 27.501 1.00 94.62 111 THR A O 1
ATOM 844 N N . PHE A 1 112 ? -17.316 -12.000 27.094 1.00 95.56 112 PHE A N 1
ATOM 845 C CA . PHE A 1 112 ? -18.291 -11.863 28.172 1.00 95.56 112 PHE A CA 1
ATOM 846 C C . PHE A 1 112 ? -17.618 -11.816 29.550 1.00 95.56 112 PHE A C 1
ATOM 848 O O . PHE A 1 112 ? -17.881 -10.907 30.339 1.00 95.56 112 PHE A O 1
ATOM 855 N N . ILE A 1 113 ? -16.703 -12.750 29.824 1.00 96.94 113 ILE A N 1
ATOM 856 C CA . ILE A 1 113 ? -15.945 -12.808 31.080 1.00 96.94 113 ILE A CA 1
ATOM 857 C C . ILE A 1 113 ? -15.126 -11.525 31.272 1.00 96.94 113 ILE A C 1
ATOM 859 O O . ILE A 1 113 ? -15.155 -10.935 32.353 1.00 96.94 113 ILE A O 1
ATOM 863 N N . ALA A 1 114 ? -14.445 -11.047 30.228 1.00 94.62 114 ALA A N 1
ATOM 864 C CA . ALA A 1 114 ? -13.707 -9.789 30.265 1.00 94.62 114 ALA A CA 1
ATOM 865 C C . ALA A 1 114 ? -14.620 -8.601 30.618 1.00 94.62 114 ALA A C 1
ATOM 867 O O . ALA A 1 114 ? -14.255 -7.786 31.465 1.00 94.62 114 ALA A O 1
ATOM 868 N N . GLY A 1 115 ? -15.827 -8.538 30.047 1.00 93.38 115 GLY A N 1
ATOM 869 C CA . GLY A 1 115 ? -16.833 -7.530 30.391 1.00 93.38 115 GLY A CA 1
ATOM 870 C C . GLY A 1 115 ? -17.282 -7.600 31.855 1.00 93.38 115 GLY A C 1
ATOM 871 O O . GLY A 1 115 ? -17.360 -6.571 32.528 1.00 93.38 115 GLY A O 1
ATOM 872 N N . VAL A 1 116 ? -17.501 -8.805 32.394 1.00 95.62 116 VAL A N 1
ATOM 873 C CA . VAL A 1 116 ? -17.813 -9.000 33.823 1.00 95.62 116 VAL A CA 1
ATOM 874 C C . VAL A 1 116 ? -16.672 -8.489 34.704 1.00 95.62 116 VAL A C 1
ATOM 876 O O . VAL A 1 116 ? -16.918 -7.741 35.652 1.00 95.62 116 VAL A O 1
ATOM 879 N N . PHE A 1 117 ? -15.419 -8.817 34.377 1.00 94.44 117 PHE A N 1
ATOM 880 C CA . PHE A 1 117 ? -14.261 -8.295 35.105 1.00 94.44 117 PHE A CA 1
ATOM 881 C C . PHE A 1 117 ? -14.159 -6.770 35.022 1.00 94.44 117 PHE A C 1
ATOM 883 O O . PHE A 1 117 ? -13.930 -6.123 36.043 1.00 94.44 117 PHE A O 1
ATOM 890 N N . GLN A 1 118 ? -14.380 -6.176 33.847 1.00 90.69 118 GLN A N 1
ATOM 891 C CA . GLN A 1 118 ? -14.391 -4.721 33.679 1.00 90.69 118 GLN A CA 1
ATOM 892 C C . GLN A 1 118 ? -15.472 -4.052 34.541 1.00 90.69 118 GLN A C 1
ATOM 894 O O . GLN A 1 118 ? -15.195 -3.038 35.184 1.00 90.69 118 GLN A O 1
ATOM 899 N N . LEU A 1 119 ? -16.673 -4.637 34.624 1.00 89.94 119 LEU A N 1
ATOM 900 C CA . LEU A 1 119 ? -17.748 -4.149 35.494 1.00 89.94 119 LEU A CA 1
ATOM 901 C C . LEU A 1 119 ? -17.377 -4.252 36.979 1.00 89.94 119 LEU A C 1
ATOM 903 O O . LEU A 1 119 ? -17.559 -3.285 37.720 1.00 89.94 119 LEU A O 1
ATOM 907 N N . LEU A 1 120 ? -16.819 -5.386 37.416 1.00 92.75 120 LEU A N 1
ATOM 908 C CA . LEU A 1 120 ? -16.353 -5.580 38.794 1.00 92.75 120 LEU A CA 1
ATOM 909 C C . LEU A 1 120 ? -15.274 -4.554 39.171 1.00 92.75 120 LEU A C 1
ATOM 911 O O . LEU A 1 120 ? -15.383 -3.885 40.201 1.00 92.75 120 LEU A O 1
ATOM 915 N N . LEU A 1 121 ? -14.266 -4.371 38.314 1.00 90.44 121 LEU A N 1
ATOM 916 C CA . LEU A 1 121 ? -13.212 -3.370 38.498 1.00 90.44 121 LEU A CA 1
ATOM 917 C C . LEU A 1 121 ? -13.783 -1.942 38.516 1.00 90.44 121 LEU A C 1
ATOM 919 O O . LEU A 1 121 ? -13.384 -1.122 39.346 1.00 90.44 121 LEU A O 1
ATOM 923 N N . GLY A 1 122 ? -14.758 -1.649 37.652 1.00 87.19 122 GLY A N 1
ATOM 924 C CA . GLY A 1 122 ? -15.478 -0.377 37.633 1.00 87.19 122 GLY A CA 1
ATOM 925 C C . GLY A 1 122 ? -16.215 -0.095 38.945 1.00 87.19 122 GLY A C 1
ATOM 926 O O . GLY A 1 122 ? -16.089 1.000 39.498 1.00 87.19 122 GLY A O 1
ATOM 927 N N . MET A 1 123 ? -16.911 -1.093 39.502 1.00 86.56 123 MET A N 1
ATOM 928 C CA . MET A 1 123 ? -17.587 -0.986 40.804 1.00 86.56 123 MET A CA 1
ATOM 929 C C . MET A 1 123 ? -16.604 -0.760 41.955 1.00 86.56 123 MET A C 1
ATOM 931 O O . MET A 1 123 ? -16.878 0.039 42.851 1.00 86.56 123 MET A O 1
ATOM 935 N N . MET A 1 124 ? -15.427 -1.389 41.896 1.00 88.81 124 MET A N 1
ATOM 936 C CA . MET A 1 124 ? -14.332 -1.161 42.845 1.00 88.81 124 MET A CA 1
ATOM 937 C C . MET A 1 124 ? -13.592 0.169 42.619 1.00 88.81 124 MET A C 1
ATOM 939 O O . MET A 1 124 ? -12.661 0.485 43.356 1.00 88.81 124 MET A O 1
ATOM 943 N N . ARG A 1 125 ? -13.999 0.970 41.622 1.00 83.56 125 ARG A N 1
ATOM 944 C CA . ARG A 1 125 ? -13.360 2.236 41.221 1.00 83.56 125 ARG A CA 1
ATOM 945 C C . ARG A 1 125 ? -11.884 2.087 40.859 1.00 83.56 125 ARG A C 1
ATOM 947 O O . ARG A 1 125 ? -11.109 3.035 40.990 1.00 83.56 125 ARG A O 1
ATOM 954 N N . PHE A 1 126 ? -11.508 0.931 40.317 1.00 83.69 126 PHE A N 1
ATOM 955 C CA . PHE A 1 126 ? -10.141 0.666 39.869 1.00 83.69 126 PHE A CA 1
ATOM 956 C C . PHE A 1 126 ? -9.694 1.590 38.724 1.00 83.69 126 PHE A C 1
ATOM 958 O O . PHE A 1 126 ? -8.501 1.747 38.493 1.00 83.69 126 PHE A O 1
ATOM 965 N N . GLY A 1 127 ? -10.626 2.289 38.063 1.00 78.50 127 GLY A N 1
ATOM 966 C CA . GLY A 1 127 ? -10.304 3.365 37.121 1.00 78.50 127 GLY A CA 1
ATOM 967 C C . GLY A 1 127 ? -9.435 4.477 37.727 1.00 78.50 127 GLY A C 1
ATOM 968 O O . GLY A 1 127 ? -8.643 5.078 37.013 1.00 78.50 127 GLY A O 1
ATOM 969 N N . ALA A 1 128 ? -9.497 4.707 39.046 1.00 78.75 128 ALA A N 1
ATOM 970 C CA . ALA A 1 128 ? -8.592 5.641 39.716 1.00 78.75 128 ALA A CA 1
ATOM 971 C C . ALA A 1 128 ? -7.129 5.169 39.685 1.00 78.75 128 ALA A C 1
ATOM 973 O O . ALA A 1 128 ? -6.232 6.006 39.632 1.00 78.75 128 ALA A O 1
ATOM 974 N N . LEU A 1 129 ? -6.885 3.850 39.670 1.00 78.19 129 LEU A N 1
ATOM 975 C CA . LEU A 1 129 ? -5.539 3.283 39.561 1.00 78.19 129 LEU A CA 1
ATOM 976 C C . LEU A 1 129 ? -4.929 3.483 38.168 1.00 78.19 129 LEU A C 1
ATOM 978 O O . LEU A 1 129 ? -3.714 3.594 38.053 1.00 78.19 129 LEU A O 1
ATOM 982 N N . VAL A 1 130 ? -5.754 3.592 37.121 1.00 74.56 130 VAL A N 1
ATOM 983 C CA . VAL A 1 130 ? -5.276 3.847 35.750 1.00 74.56 130 VAL A CA 1
ATOM 984 C C . VAL A 1 130 ? -4.565 5.203 35.655 1.00 74.56 130 VAL A C 1
ATOM 986 O O . VAL A 1 130 ? -3.604 5.337 34.905 1.00 74.56 130 VAL A O 1
ATOM 989 N N . ASN A 1 131 ? -4.946 6.179 36.488 1.00 80.06 131 ASN A N 1
ATOM 990 C CA . ASN A 1 131 ? -4.259 7.473 36.567 1.00 80.06 131 ASN A CA 1
ATOM 991 C C . ASN A 1 131 ? -2.820 7.374 37.111 1.00 80.06 131 ASN A C 1
ATOM 993 O O . ASN A 1 131 ? -2.063 8.331 36.985 1.00 80.06 131 ASN A O 1
ATOM 997 N N . PHE A 1 132 ? -2.440 6.244 37.719 1.00 85.88 132 PHE A N 1
ATOM 998 C CA . PHE A 1 132 ? -1.085 5.998 38.221 1.00 85.88 132 PHE A CA 1
ATOM 999 C C . PHE A 1 132 ? -0.201 5.249 37.218 1.00 85.88 132 PHE A C 1
ATOM 1001 O O . PHE A 1 132 ? 0.962 4.972 37.518 1.00 85.88 132 PHE A O 1
ATOM 1008 N N . VAL A 1 133 ? -0.712 4.923 36.024 1.00 85.44 133 VAL A N 1
ATOM 1009 C CA . VAL A 1 133 ? 0.129 4.395 34.946 1.00 85.44 133 VAL A CA 1
ATOM 1010 C C . VAL A 1 133 ? 1.092 5.499 34.522 1.00 85.44 133 VAL A C 1
ATOM 1012 O O . VAL A 1 133 ? 0.679 6.575 34.090 1.00 85.44 133 VAL A O 1
ATOM 1015 N N . SER A 1 134 ? 2.392 5.248 34.680 1.00 92.00 134 SER A N 1
ATOM 1016 C CA . SER A 1 134 ? 3.406 6.250 34.366 1.00 92.00 134 SER A CA 1
ATOM 1017 C C . SER A 1 134 ? 3.401 6.579 32.875 1.00 92.00 134 SER A C 1
ATOM 1019 O O . SER A 1 134 ? 3.147 5.722 32.024 1.00 92.00 134 SER A O 1
ATOM 1021 N N . HIS A 1 135 ? 3.742 7.824 32.548 1.00 88.81 135 HIS A N 1
ATOM 1022 C CA . HIS A 1 135 ? 3.851 8.257 31.158 1.00 88.81 135 HIS A CA 1
ATOM 1023 C C . HIS A 1 135 ? 4.806 7.358 30.351 1.00 88.81 135 HIS A C 1
ATOM 1025 O O . HIS A 1 135 ? 4.506 7.004 29.214 1.00 88.81 135 HIS A O 1
ATOM 1031 N N . SER A 1 136 ? 5.900 6.901 30.972 1.00 92.50 136 SER A N 1
ATOM 1032 C CA . SER A 1 136 ? 6.860 5.973 30.366 1.00 92.50 136 SER A CA 1
ATOM 1033 C C . SER A 1 136 ? 6.238 4.630 29.975 1.00 92.50 136 SER A C 1
ATOM 1035 O O . SER A 1 136 ? 6.585 4.087 28.931 1.00 92.50 136 SER A O 1
ATOM 1037 N N . VAL A 1 137 ? 5.305 4.097 30.773 1.00 90.94 137 VAL A N 1
ATOM 1038 C CA . VAL A 1 137 ? 4.604 2.842 30.447 1.00 90.94 137 VAL A CA 1
ATOM 1039 C C . VAL A 1 137 ? 3.656 3.046 29.271 1.00 90.94 137 VAL A C 1
ATOM 1041 O O . VAL A 1 137 ? 3.633 2.217 28.364 1.00 90.94 137 VAL A O 1
ATOM 1044 N N . VAL A 1 138 ? 2.916 4.160 29.245 1.00 85.69 138 VAL A N 1
ATOM 1045 C CA . VAL A 1 138 ? 2.024 4.483 28.119 1.00 85.69 138 VAL A CA 1
ATOM 1046 C C . VAL A 1 138 ? 2.825 4.632 26.828 1.00 85.69 138 VAL A C 1
ATOM 1048 O O . VAL A 1 138 ? 2.468 4.012 25.832 1.00 85.69 138 VAL A O 1
ATOM 1051 N N . LEU A 1 139 ? 3.931 5.384 26.857 1.00 89.06 139 LEU A N 1
ATOM 1052 C CA . LEU A 1 139 ? 4.833 5.537 25.710 1.00 89.06 139 LEU A CA 1
ATOM 1053 C C . LEU A 1 139 ? 5.429 4.199 25.255 1.00 89.06 139 LEU A C 1
ATOM 1055 O O . LEU A 1 139 ? 5.473 3.922 24.061 1.00 89.06 139 LEU A O 1
ATOM 1059 N N . GLY A 1 140 ? 5.868 3.353 26.192 1.00 90.56 140 GLY A N 1
ATOM 1060 C CA . GLY A 1 140 ? 6.397 2.027 25.868 1.00 90.56 140 GLY A CA 1
ATOM 1061 C C . GLY A 1 140 ? 5.351 1.134 25.198 1.00 90.56 140 GLY A C 1
ATOM 1062 O O . GLY A 1 140 ? 5.643 0.475 24.202 1.00 90.56 140 GLY A O 1
ATOM 1063 N N . PHE A 1 141 ? 4.114 1.156 25.698 1.00 83.38 141 PHE A N 1
ATOM 1064 C CA . PHE A 1 141 ? 3.007 0.401 25.117 1.00 83.38 141 PHE A CA 1
ATOM 1065 C C . PHE A 1 141 ? 2.628 0.906 23.720 1.00 83.38 141 PHE A C 1
ATOM 1067 O O . PHE A 1 141 ? 2.484 0.099 22.802 1.00 83.38 141 PHE A O 1
ATOM 1074 N N . THR A 1 142 ? 2.491 2.223 23.527 1.00 82.50 142 THR A N 1
ATOM 1075 C CA . THR A 1 142 ? 2.131 2.794 22.220 1.00 82.50 142 THR A CA 1
ATOM 1076 C C . THR A 1 142 ? 3.224 2.566 21.181 1.00 82.50 142 THR A C 1
ATOM 1078 O O . THR A 1 142 ? 2.910 2.183 20.055 1.00 82.50 142 THR A O 1
ATOM 1081 N N . LEU A 1 143 ? 4.498 2.718 21.558 1.00 88.44 143 LEU A N 1
ATOM 1082 C CA . LEU A 1 143 ? 5.632 2.416 20.685 1.00 88.44 143 LEU A CA 1
ATOM 1083 C C . LEU A 1 143 ? 5.675 0.923 20.330 1.00 88.44 143 LEU A C 1
ATOM 1085 O O . LEU A 1 143 ? 5.836 0.576 19.163 1.00 88.44 143 LEU A O 1
ATOM 1089 N N . GLY A 1 144 ? 5.469 0.039 21.310 1.00 84.38 144 GLY A N 1
ATOM 1090 C CA . GLY A 1 144 ? 5.403 -1.405 21.080 1.00 84.38 144 GLY A CA 1
ATOM 1091 C C . GLY A 1 144 ? 4.277 -1.794 20.120 1.00 84.38 144 GLY A C 1
ATOM 1092 O O . GLY A 1 144 ? 4.507 -2.546 19.174 1.00 84.38 144 GLY A O 1
ATOM 1093 N N . ALA A 1 145 ? 3.079 -1.233 20.303 1.00 76.75 145 ALA A N 1
ATOM 1094 C CA . ALA A 1 145 ? 1.956 -1.441 19.393 1.00 76.75 145 ALA A CA 1
ATOM 1095 C C . ALA A 1 145 ? 2.266 -0.934 17.974 1.00 76.75 145 ALA A C 1
ATOM 1097 O O . ALA A 1 145 ? 1.980 -1.634 17.005 1.00 76.75 145 ALA A O 1
ATOM 1098 N N . ALA A 1 146 ? 2.897 0.238 17.844 1.00 81.25 146 ALA A N 1
ATOM 1099 C CA . ALA A 1 146 ? 3.310 0.779 16.551 1.00 81.25 146 ALA A CA 1
ATOM 1100 C C . ALA A 1 146 ? 4.320 -0.135 15.835 1.00 81.25 146 ALA A C 1
ATOM 1102 O O . ALA A 1 146 ? 4.156 -0.401 14.647 1.00 81.25 146 ALA A O 1
ATOM 1103 N N . VAL A 1 147 ? 5.313 -0.673 16.554 1.00 85.19 147 VAL A N 1
ATOM 1104 C CA . VAL A 1 147 ? 6.293 -1.627 16.003 1.00 85.19 147 VAL A CA 1
ATOM 1105 C C . VAL A 1 147 ? 5.616 -2.924 15.560 1.00 85.19 147 VAL A C 1
ATOM 1107 O O . VAL A 1 147 ? 5.887 -3.408 14.465 1.00 85.19 147 VAL A O 1
ATOM 1110 N N . VAL A 1 148 ? 4.706 -3.474 16.369 1.00 78.81 148 VAL A N 1
ATOM 1111 C CA . VAL A 1 148 ? 3.943 -4.684 16.016 1.00 78.81 148 VAL A CA 1
ATOM 1112 C C . VAL A 1 148 ? 3.113 -4.464 14.752 1.00 78.81 148 VAL A C 1
ATOM 1114 O O . VAL A 1 148 ? 3.119 -5.319 13.869 1.00 78.81 148 VAL A O 1
ATOM 1117 N N . ILE A 1 149 ? 2.438 -3.316 14.640 1.00 78.00 149 ILE A N 1
ATOM 1118 C CA . ILE A 1 149 ? 1.671 -2.953 13.443 1.00 78.00 149 ILE A CA 1
ATOM 1119 C C . ILE A 1 149 ? 2.606 -2.827 12.236 1.00 78.00 149 ILE A C 1
ATOM 1121 O O . ILE A 1 149 ? 2.324 -3.424 11.203 1.00 78.00 149 ILE A O 1
ATOM 1125 N N . ALA A 1 150 ? 3.725 -2.108 12.362 1.00 83.00 150 ALA A N 1
ATOM 1126 C CA . ALA A 1 150 ? 4.682 -1.924 11.271 1.00 83.00 150 ALA A CA 1
ATOM 1127 C C . ALA A 1 150 ? 5.2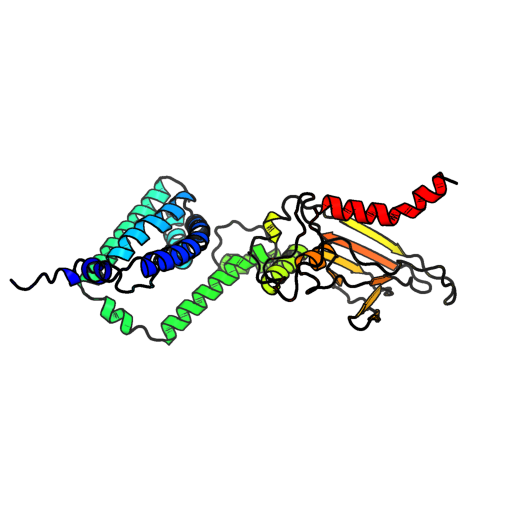40 -3.264 10.765 1.00 83.00 150 ALA A C 1
ATOM 1129 O O . ALA A 1 150 ? 5.169 -3.546 9.572 1.00 83.00 150 ALA A O 1
ATOM 1130 N N . LEU A 1 151 ? 5.706 -4.133 11.669 1.00 83.19 151 LEU A N 1
ATOM 1131 C CA . LEU A 1 151 ? 6.193 -5.475 11.326 1.00 83.19 151 LEU A CA 1
ATOM 1132 C C . LEU A 1 151 ? 5.102 -6.355 10.707 1.00 83.19 151 LEU A C 1
ATOM 1134 O O . LEU A 1 151 ? 5.389 -7.154 9.820 1.00 83.19 151 LEU A O 1
ATOM 1138 N N . GLY A 1 152 ? 3.850 -6.196 11.143 1.00 77.19 152 GLY A N 1
ATOM 1139 C CA . GLY A 1 152 ? 2.707 -6.897 10.563 1.00 77.19 152 GLY A CA 1
ATOM 1140 C C . GLY A 1 152 ? 2.375 -6.473 9.128 1.00 77.19 152 GLY A C 1
ATOM 1141 O O . GLY A 1 152 ? 1.714 -7.231 8.431 1.00 77.19 152 GLY A O 1
ATOM 1142 N N . GLN A 1 153 ? 2.811 -5.292 8.676 1.00 78.50 153 GLN A N 1
ATOM 1143 C CA . GLN A 1 153 ? 2.580 -4.803 7.307 1.00 78.50 153 GLN A CA 1
ATOM 1144 C C . GLN A 1 153 ? 3.777 -5.023 6.366 1.00 78.50 153 GLN A C 1
ATOM 1146 O O . GLN A 1 153 ? 3.621 -4.896 5.155 1.00 78.50 153 GLN A O 1
ATOM 1151 N N . MET A 1 154 ? 4.958 -5.361 6.900 1.00 84.38 154 MET A N 1
ATOM 1152 C CA . MET A 1 154 ? 6.177 -5.562 6.104 1.00 84.38 154 MET A CA 1
ATOM 1153 C C . MET A 1 154 ? 6.046 -6.632 5.007 1.00 84.38 154 MET A C 1
ATOM 1155 O O . MET A 1 154 ? 6.494 -6.350 3.900 1.00 84.38 154 MET A O 1
ATOM 1159 N N . PRO A 1 155 ? 5.430 -7.811 5.244 1.00 83.81 155 PRO A N 1
ATOM 1160 C CA . PRO A 1 155 ? 5.201 -8.798 4.186 1.00 83.81 155 PRO A CA 1
ATOM 1161 C C . PRO A 1 155 ? 4.475 -8.236 2.964 1.00 83.81 155 PRO A C 1
ATOM 1163 O O . PRO A 1 155 ? 4.967 -8.368 1.850 1.00 83.81 155 PRO A O 1
ATOM 1166 N N . ASN A 1 156 ? 3.365 -7.528 3.194 1.00 82.12 156 ASN A N 1
ATOM 1167 C CA . ASN A 1 156 ? 2.560 -6.933 2.128 1.00 82.12 156 ASN A CA 1
ATOM 1168 C C . ASN A 1 156 ? 3.359 -5.873 1.362 1.00 82.12 156 ASN A C 1
ATOM 1170 O O . ASN A 1 156 ? 3.336 -5.850 0.139 1.00 82.12 156 ASN A O 1
ATOM 1174 N N . LEU A 1 157 ? 4.114 -5.029 2.077 1.00 85.38 157 LEU A N 1
ATOM 1175 C CA . LEU A 1 157 ? 4.971 -4.018 1.453 1.00 85.38 157 LEU A CA 1
ATOM 1176 C C . LEU A 1 157 ? 6.060 -4.643 0.567 1.00 85.38 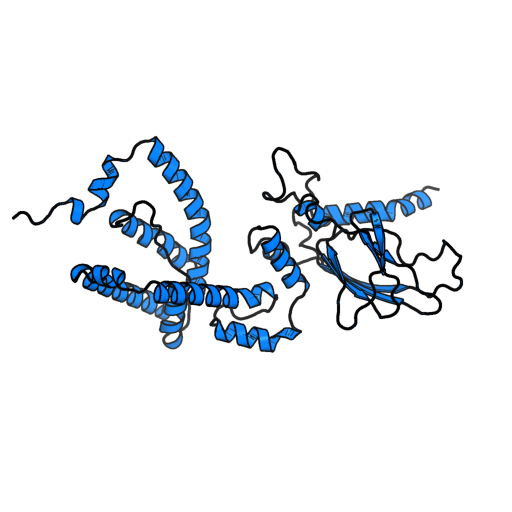157 LEU A C 1
ATOM 1178 O O . LEU A 1 157 ? 6.449 -4.053 -0.432 1.00 85.38 157 LEU A O 1
ATOM 1182 N N . LEU A 1 158 ? 6.573 -5.812 0.947 1.00 87.31 158 LEU A N 1
ATOM 1183 C CA . LEU A 1 158 ? 7.625 -6.519 0.218 1.00 87.31 158 LEU A CA 1
ATOM 1184 C C . LEU A 1 158 ? 7.086 -7.472 -0.860 1.00 87.31 158 LEU A C 1
ATOM 1186 O O . LEU A 1 158 ? 7.891 -8.085 -1.558 1.00 87.31 158 LEU A O 1
ATOM 1190 N N . GLY A 1 159 ? 5.762 -7.616 -0.984 1.00 82.75 159 GLY A N 1
ATOM 1191 C CA . GLY A 1 159 ? 5.133 -8.579 -1.891 1.00 82.75 159 GLY A CA 1
ATOM 1192 C C . GLY A 1 159 ? 5.390 -10.043 -1.517 1.00 82.75 159 GLY A C 1
ATOM 1193 O O . GLY A 1 159 ? 5.386 -10.901 -2.391 1.00 82.75 159 GLY A O 1
ATOM 1194 N N . ILE A 1 160 ? 5.654 -10.335 -0.237 1.00 85.38 160 ILE A N 1
ATOM 1195 C CA . ILE A 1 160 ? 5.922 -11.698 0.242 1.00 85.38 160 ILE A CA 1
ATOM 1196 C C . ILE A 1 160 ? 4.609 -12.321 0.720 1.00 85.38 160 ILE A C 1
ATOM 1198 O O . ILE A 1 160 ? 4.025 -11.873 1.713 1.00 85.38 160 ILE A O 1
ATOM 1202 N N . ASP A 1 161 ? 4.189 -13.396 0.055 1.00 76.94 161 ASP A N 1
ATOM 1203 C CA . ASP A 1 161 ? 2.988 -14.150 0.409 1.00 76.94 161 ASP A CA 1
ATOM 1204 C C . ASP A 1 161 ? 3.196 -14.937 1.708 1.00 76.94 161 ASP A C 1
ATOM 1206 O O . ASP A 1 161 ? 3.776 -16.024 1.741 1.00 76.94 161 ASP A O 1
ATOM 1210 N N . LEU A 1 162 ? 2.685 -14.386 2.808 1.00 72.19 162 LEU A N 1
ATOM 1211 C CA . LEU A 1 162 ? 2.685 -15.035 4.114 1.00 72.19 162 LEU A CA 1
ATOM 1212 C C . LEU A 1 162 ? 1.257 -15.329 4.585 1.00 72.19 162 LEU A C 1
ATOM 1214 O O . LEU A 1 162 ? 0.339 -14.545 4.332 1.00 72.19 162 LEU A O 1
ATOM 1218 N N . PRO A 1 163 ? 1.039 -16.430 5.330 1.00 65.44 163 PRO A N 1
ATOM 1219 C CA . PRO A 1 163 ? -0.247 -16.687 5.962 1.00 65.44 163 PRO A CA 1
ATOM 1220 C C . PRO A 1 163 ? -0.649 -15.503 6.851 1.00 65.44 163 PRO A C 1
ATOM 1222 O O . PRO A 1 163 ? 0.122 -15.074 7.708 1.00 65.44 163 PRO A O 1
ATOM 1225 N N . SER A 1 164 ? -1.883 -15.022 6.705 1.00 55.97 164 SER A N 1
ATOM 1226 C CA . SER A 1 164 ? -2.444 -13.800 7.313 1.00 55.97 164 SER A CA 1
ATOM 1227 C C . SER A 1 164 ? -2.540 -13.778 8.855 1.00 55.97 164 SER A C 1
ATOM 1229 O O . SER A 1 164 ? -3.154 -12.883 9.429 1.00 55.97 164 SER A O 1
ATOM 1231 N N . GLN A 1 165 ? -1.923 -14.744 9.541 1.00 57.16 165 GLN A N 1
ATOM 1232 C CA . GLN A 1 165 ? -2.053 -15.017 10.978 1.00 57.16 165 GLN A CA 1
ATOM 1233 C C . GLN A 1 165 ? -0.690 -15.071 11.710 1.00 57.16 165 GLN A C 1
ATOM 1235 O O . GLN A 1 165 ? -0.563 -15.697 12.769 1.00 57.16 165 GLN A O 1
ATOM 1240 N N . THR A 1 166 ? 0.379 -14.485 11.156 1.00 60.44 166 THR A N 1
ATOM 1241 C CA . THR A 1 166 ? 1.706 -14.499 11.795 1.00 60.44 166 THR A CA 1
ATOM 1242 C C . THR A 1 166 ? 1.852 -13.398 12.847 1.00 60.44 166 THR A C 1
ATOM 1244 O O . THR A 1 166 ? 1.547 -12.229 12.629 1.00 60.44 166 THR A O 1
ATOM 1247 N N . THR A 1 167 ? 2.367 -13.759 14.025 1.00 70.00 167 THR A N 1
ATOM 1248 C CA . THR A 1 167 ? 2.793 -12.787 15.046 1.00 70.00 167 THR A CA 1
ATOM 1249 C C . THR A 1 167 ? 3.888 -11.876 14.480 1.00 70.00 167 THR A C 1
ATOM 1251 O O . THR A 1 167 ? 4.684 -12.338 13.670 1.00 70.00 167 THR A O 1
ATOM 1254 N N . ALA A 1 168 ? 4.026 -10.637 14.964 1.00 73.88 168 ALA A N 1
ATOM 1255 C CA . ALA A 1 168 ? 5.056 -9.699 14.487 1.00 73.88 168 ALA A CA 1
ATOM 1256 C C . ALA A 1 168 ? 6.484 -10.282 14.449 1.00 73.88 168 ALA A C 1
ATOM 1258 O O . ALA A 1 168 ? 7.224 -10.032 13.503 1.00 73.88 168 ALA A O 1
ATOM 1259 N N . LEU A 1 169 ? 6.862 -11.103 15.437 1.00 77.94 169 LEU A N 1
ATOM 1260 C CA . LEU A 1 169 ? 8.151 -11.808 15.437 1.00 77.94 169 LEU A CA 1
ATOM 1261 C C . LEU A 1 169 ? 8.267 -12.823 14.295 1.00 77.94 169 LEU A C 1
ATOM 1263 O O . LEU A 1 169 ? 9.313 -12.898 13.665 1.00 77.94 169 LEU A O 1
ATOM 1267 N N . LYS A 1 170 ? 7.193 -13.568 14.010 1.00 78.25 170 LYS A N 1
ATOM 1268 C CA . LYS A 1 170 ? 7.141 -14.506 12.882 1.00 78.25 170 LYS A CA 1
ATOM 1269 C C . LYS A 1 170 ? 7.177 -13.771 11.544 1.00 78.25 170 LYS A C 1
ATOM 1271 O O . LYS A 1 170 ? 7.838 -14.237 10.630 1.00 78.25 170 LYS A O 1
ATOM 1276 N N . SER A 1 171 ? 6.514 -12.618 11.439 1.00 79.69 171 SER A N 1
ATOM 1277 C CA . SER A 1 171 ? 6.612 -11.763 10.252 1.00 79.69 171 SER A CA 1
ATOM 1278 C C . SER A 1 171 ? 8.049 -11.280 10.044 1.00 79.69 171 SER A C 1
ATOM 1280 O O . SER A 1 171 ? 8.553 -11.341 8.931 1.00 79.69 171 SER A O 1
ATOM 1282 N N . LEU A 1 172 ? 8.743 -10.874 11.114 1.00 85.00 172 LEU A N 1
ATOM 1283 C CA . LEU A 1 172 ? 10.148 -10.472 11.032 1.00 85.00 172 LEU A CA 1
ATOM 1284 C C . LEU A 1 172 ? 11.058 -11.626 10.591 1.00 85.00 172 LEU A C 1
ATOM 1286 O O . LEU A 1 172 ? 11.864 -11.443 9.684 1.00 85.00 172 LEU A O 1
ATOM 1290 N N . THR A 1 173 ? 10.941 -12.806 11.208 1.00 86.06 173 THR A N 1
ATOM 1291 C CA . THR A 1 173 ? 11.754 -13.968 10.812 1.00 86.06 173 THR A CA 1
ATOM 1292 C C . THR A 1 173 ? 11.462 -14.383 9.378 1.00 86.06 173 THR A C 1
ATOM 1294 O O . THR A 1 173 ? 12.395 -14.623 8.624 1.00 86.06 173 THR A O 1
ATOM 1297 N N . ALA A 1 174 ? 10.193 -14.382 8.972 1.00 82.81 174 ALA A N 1
ATOM 1298 C CA . ALA A 1 174 ? 9.808 -14.746 7.619 1.00 82.81 174 ALA A CA 1
ATOM 1299 C C . ALA A 1 174 ? 10.362 -13.767 6.574 1.00 82.81 174 ALA A C 1
ATOM 1301 O O . ALA A 1 174 ? 10.903 -14.209 5.568 1.00 82.81 174 ALA A O 1
ATOM 1302 N N . VAL A 1 175 ? 10.320 -12.456 6.838 1.00 86.50 175 VAL A N 1
ATOM 1303 C CA . VAL A 1 175 ? 10.946 -11.443 5.968 1.00 86.50 175 VAL A CA 1
ATOM 1304 C C . VAL A 1 175 ? 12.457 -11.660 5.848 1.00 86.50 175 VAL A C 1
ATOM 1306 O O . VAL A 1 175 ? 13.009 -11.522 4.761 1.00 86.50 175 VAL A O 1
ATOM 1309 N N . LEU A 1 176 ? 13.137 -12.019 6.942 1.00 88.88 176 LEU A N 1
ATOM 1310 C CA . LEU A 1 176 ? 14.572 -12.321 6.913 1.00 88.88 176 LEU A CA 1
ATOM 1311 C C . LEU A 1 176 ? 14.882 -13.605 6.132 1.00 88.88 176 LEU A C 1
ATOM 1313 O O . LEU A 1 176 ? 15.894 -13.666 5.440 1.00 88.88 176 LEU A O 1
ATOM 1317 N N . GLU A 1 177 ? 14.025 -14.619 6.231 1.00 89.81 177 GLU A N 1
ATOM 1318 C CA . GLU A 1 177 ? 14.161 -15.882 5.498 1.00 89.81 177 GLU A CA 1
ATOM 1319 C C . GLU A 1 177 ? 13.889 -15.704 3.995 1.00 89.81 177 GLU A C 1
ATOM 1321 O O . GLU A 1 177 ? 14.641 -16.225 3.173 1.00 89.81 177 GLU A O 1
ATOM 1326 N N . HIS A 1 178 ? 12.880 -14.905 3.638 1.00 86.75 178 HIS A N 1
ATOM 1327 C CA . HIS A 1 178 ? 12.385 -14.722 2.268 1.00 86.75 178 HIS A CA 1
ATOM 1328 C C . HIS A 1 178 ? 12.878 -13.406 1.644 1.00 86.75 178 HIS A C 1
ATOM 1330 O O . HIS A 1 178 ? 12.301 -12.903 0.686 1.00 86.75 178 HIS A O 1
ATOM 1336 N N . TRP A 1 179 ? 13.973 -12.821 2.147 1.00 86.25 179 TRP A N 1
ATOM 1337 C CA . TRP A 1 179 ? 14.470 -11.521 1.666 1.00 86.25 179 TRP A CA 1
ATOM 1338 C C . TRP A 1 179 ? 14.826 -11.510 0.169 1.00 86.25 179 TRP A C 1
ATOM 1340 O O . TRP A 1 179 ? 14.882 -10.452 -0.452 1.00 86.25 179 TRP A O 1
ATOM 1350 N N . ARG A 1 180 ? 15.090 -12.687 -0.412 1.00 87.19 180 ARG A N 1
ATOM 1351 C CA . ARG A 1 180 ? 15.376 -12.861 -1.845 1.00 87.19 180 ARG A CA 1
ATOM 1352 C C . ARG A 1 180 ? 14.126 -12.909 -2.719 1.00 87.19 180 ARG A C 1
ATOM 1354 O O . ARG A 1 180 ? 14.255 -12.822 -3.932 1.00 87.19 180 ARG A O 1
ATOM 1361 N N . GLU A 1 181 ? 12.957 -13.065 -2.112 1.00 87.88 181 GLU A N 1
ATOM 1362 C CA . GLU A 1 181 ? 11.657 -13.141 -2.786 1.00 87.88 181 GLU A CA 1
ATOM 1363 C C . GLU A 1 181 ? 10.952 -11.783 -2.820 1.00 87.88 181 GLU A C 1
ATOM 1365 O O . GLU A 1 181 ? 9.812 -11.693 -3.257 1.00 87.88 181 GLU A O 1
ATOM 1370 N N . VAL A 1 182 ? 11.625 -10.721 -2.362 1.00 88.69 182 VAL A N 1
ATOM 1371 C CA . VAL A 1 182 ? 11.085 -9.362 -2.389 1.00 88.69 182 VAL A CA 1
ATOM 1372 C C . VAL A 1 182 ? 10.728 -8.980 -3.820 1.00 88.69 182 VAL A C 1
ATOM 1374 O O . VAL A 1 182 ? 11.595 -8.900 -4.694 1.00 88.69 182 VAL A O 1
ATOM 1377 N N . ASP A 1 183 ? 9.454 -8.668 -4.029 1.00 89.81 183 ASP A N 1
ATOM 1378 C CA . ASP A 1 183 ? 8.973 -8.118 -5.282 1.00 89.81 183 ASP A CA 1
ATOM 1379 C C . ASP A 1 183 ? 9.274 -6.615 -5.313 1.00 89.81 183 ASP A C 1
ATOM 1381 O O . ASP A 1 183 ? 8.656 -5.797 -4.623 1.00 89.81 183 ASP A O 1
ATOM 1385 N N . LEU A 1 184 ? 10.285 -6.240 -6.099 1.00 90.50 184 LEU A N 1
ATOM 1386 C CA . LEU A 1 184 ? 10.766 -4.860 -6.149 1.00 90.50 184 LEU A CA 1
ATOM 1387 C C . LEU A 1 184 ? 9.685 -3.897 -6.668 1.00 90.50 184 LEU A C 1
ATOM 1389 O O . LEU A 1 184 ? 9.640 -2.745 -6.235 1.00 90.50 184 LEU A O 1
ATOM 1393 N N . SER A 1 185 ? 8.790 -4.360 -7.545 1.00 90.94 185 SER A N 1
ATOM 1394 C CA . SER A 1 185 ? 7.655 -3.571 -8.029 1.00 90.94 185 SER A CA 1
ATOM 1395 C C . SER A 1 185 ? 6.684 -3.241 -6.894 1.00 90.94 185 SER A C 1
ATOM 1397 O O . SER A 1 185 ? 6.364 -2.069 -6.704 1.00 90.94 185 SER A O 1
ATOM 1399 N N . SER A 1 186 ? 6.290 -4.228 -6.091 1.00 90.50 186 SER A N 1
ATOM 1400 C CA . SER A 1 186 ? 5.420 -4.073 -4.919 1.00 90.50 186 SER A CA 1
ATOM 1401 C C . SER A 1 186 ? 6.045 -3.154 -3.876 1.00 90.50 186 SER A C 1
ATOM 1403 O O . SER A 1 186 ? 5.379 -2.241 -3.387 1.00 90.50 186 SER A O 1
ATOM 1405 N N . LEU A 1 187 ? 7.350 -3.301 -3.614 1.00 91.94 187 LEU A N 1
ATOM 1406 C CA . LEU A 1 187 ? 8.078 -2.398 -2.723 1.00 91.94 187 LEU A CA 1
ATOM 1407 C C . LEU A 1 187 ? 8.026 -0.949 -3.223 1.00 91.94 187 LEU A C 1
ATOM 1409 O O . LEU A 1 187 ? 7.722 -0.040 -2.448 1.00 91.94 187 LEU A O 1
ATOM 1413 N N . MET A 1 188 ? 8.297 -0.713 -4.510 1.00 92.44 188 MET A N 1
ATOM 1414 C CA . MET A 1 188 ? 8.244 0.637 -5.079 1.00 92.44 188 MET A CA 1
ATOM 1415 C C . MET A 1 188 ? 6.822 1.210 -5.062 1.00 92.44 188 MET A C 1
ATOM 1417 O O . MET A 1 188 ? 6.641 2.364 -4.672 1.00 92.44 188 MET A O 1
ATOM 1421 N N . LEU A 1 189 ? 5.809 0.414 -5.416 1.00 92.75 189 LEU A N 1
ATOM 1422 C CA . LEU A 1 189 ? 4.402 0.821 -5.369 1.00 92.75 189 LEU A CA 1
ATOM 1423 C C . LEU A 1 189 ? 3.964 1.165 -3.942 1.00 92.75 189 LEU A C 1
ATOM 1425 O O . LEU A 1 189 ? 3.366 2.216 -3.726 1.00 92.75 189 LEU A O 1
ATOM 1429 N N . GLY A 1 190 ? 4.320 0.348 -2.950 1.00 91.06 190 GLY A N 1
ATOM 1430 C CA . GLY A 1 190 ? 3.996 0.612 -1.550 1.00 91.06 190 GLY A CA 1
ATOM 1431 C C . GLY A 1 190 ? 4.694 1.859 -0.997 1.00 91.06 190 GLY A C 1
ATOM 1432 O O . GLY A 1 190 ? 4.072 2.654 -0.289 1.00 91.06 190 GLY A O 1
ATOM 1433 N N . LEU A 1 191 ? 5.955 2.106 -1.371 1.00 92.38 191 LEU A N 1
ATOM 1434 C CA . LEU A 1 191 ? 6.643 3.357 -1.033 1.00 92.38 191 LEU A CA 1
ATOM 1435 C C . LEU A 1 191 ? 5.981 4.575 -1.696 1.00 92.38 191 LEU A C 1
ATOM 1437 O O . LEU A 1 191 ? 5.836 5.615 -1.050 1.00 92.38 191 LEU A O 1
ATOM 1441 N N . LEU A 1 192 ? 5.535 4.451 -2.949 1.00 92.31 192 LEU A N 1
ATOM 1442 C CA . LEU A 1 192 ? 4.797 5.508 -3.646 1.00 92.31 192 LEU A CA 1
ATOM 1443 C C . LEU A 1 192 ? 3.430 5.765 -3.012 1.00 92.31 192 LEU A C 1
ATOM 1445 O O . LEU A 1 192 ? 3.053 6.925 -2.873 1.00 92.31 192 LEU A O 1
ATOM 1449 N N . THR A 1 193 ? 2.725 4.729 -2.552 1.00 91.69 193 THR A N 1
ATOM 1450 C CA . THR A 1 193 ? 1.481 4.877 -1.783 1.00 91.69 193 THR A CA 1
ATOM 1451 C C . THR A 1 193 ? 1.693 5.747 -0.549 1.00 91.69 193 THR A C 1
ATOM 1453 O O . THR A 1 193 ? 0.938 6.694 -0.315 1.00 91.69 193 THR A O 1
ATOM 1456 N N . LEU A 1 194 ? 2.759 5.476 0.213 1.00 90.44 194 LEU A N 1
ATOM 1457 C CA . LEU A 1 194 ? 3.118 6.267 1.392 1.00 90.44 194 LEU A CA 1
ATOM 1458 C C . LEU A 1 194 ? 3.506 7.706 1.023 1.00 90.44 194 LEU A C 1
ATOM 1460 O O . LEU A 1 194 ? 3.082 8.643 1.697 1.00 90.44 194 LEU A O 1
ATOM 1464 N N . ALA A 1 195 ? 4.284 7.893 -0.045 1.00 91.88 195 ALA A N 1
ATOM 1465 C CA . ALA A 1 195 ? 4.764 9.207 -0.469 1.00 91.88 195 ALA A CA 1
ATOM 1466 C C . ALA A 1 195 ? 3.651 10.101 -1.055 1.00 91.88 195 ALA A C 1
ATOM 1468 O O . ALA A 1 195 ? 3.648 11.318 -0.843 1.00 91.88 195 ALA A O 1
ATOM 1469 N N . LEU A 1 196 ? 2.693 9.498 -1.766 1.00 90.75 196 LEU A N 1
ATOM 1470 C CA . LEU A 1 196 ? 1.506 10.163 -2.305 1.00 90.75 196 LEU A CA 1
ATOM 1471 C C . LEU A 1 196 ? 0.417 10.375 -1.244 1.00 90.75 196 LEU A C 1
ATOM 1473 O O . LEU A 1 196 ? -0.444 11.233 -1.434 1.00 90.75 196 LEU A O 1
ATOM 1477 N N . GLY A 1 197 ? 0.457 9.630 -0.135 1.00 89.00 197 GLY A N 1
ATOM 1478 C CA . GLY A 1 197 ? -0.548 9.702 0.926 1.00 89.00 197 GLY A CA 1
ATOM 1479 C C . GLY A 1 197 ? -1.920 9.191 0.482 1.00 89.00 197 GLY A C 1
ATOM 1480 O O . GLY A 1 197 ? -2.937 9.746 0.894 1.00 89.00 197 GLY A O 1
ATOM 1481 N N . ILE A 1 198 ? -1.944 8.177 -0.387 1.00 90.06 198 ILE A N 1
ATOM 1482 C CA . ILE A 1 198 ? -3.175 7.554 -0.897 1.00 90.06 198 ILE A CA 1
ATOM 1483 C C . ILE A 1 198 ? -3.570 6.319 -0.078 1.00 90.06 198 ILE A C 1
ATOM 1485 O O . ILE A 1 198 ? -2.861 5.904 0.841 1.00 90.06 198 ILE A O 1
ATOM 1489 N N . GLU A 1 199 ? -4.736 5.751 -0.389 1.00 86.56 199 GLU A N 1
ATOM 1490 C CA . GLU A 1 199 ? -5.237 4.527 0.244 1.00 86.56 199 GLU A CA 1
ATOM 1491 C C . GLU A 1 199 ? -4.242 3.369 0.077 1.00 86.56 199 GLU A C 1
ATOM 1493 O O . GLU A 1 199 ? -3.626 3.208 -0.977 1.00 86.56 199 GLU A O 1
ATOM 1498 N N . ARG A 1 200 ? -4.058 2.575 1.142 1.00 82.38 200 ARG A N 1
ATOM 1499 C CA . ARG A 1 200 ? -2.985 1.567 1.218 1.00 82.38 200 ARG A CA 1
ATOM 1500 C C . ARG A 1 200 ? -3.108 0.479 0.157 1.00 82.38 200 ARG A C 1
ATOM 1502 O O . ARG A 1 200 ? -2.096 0.042 -0.366 1.00 82.38 200 ARG A O 1
ATOM 1509 N N . ASP A 1 201 ? -4.335 0.097 -0.159 1.00 84.00 201 ASP A N 1
ATOM 1510 C CA . ASP A 1 201 ? -4.700 -0.935 -1.126 1.00 84.00 201 ASP A CA 1
ATOM 1511 C C . ASP A 1 201 ? -4.934 -0.373 -2.539 1.00 84.00 201 ASP A C 1
ATOM 1513 O O . ASP A 1 201 ? -5.394 -1.091 -3.428 1.00 84.00 201 ASP A O 1
ATOM 1517 N N . PHE A 1 202 ? -4.613 0.907 -2.778 1.00 90.25 202 PHE A N 1
ATOM 1518 C CA . PHE A 1 202 ? -4.833 1.547 -4.072 1.00 90.25 202 PHE A CA 1
ATOM 1519 C C . PHE A 1 202 ? -4.157 0.777 -5.213 1.00 90.25 202 PHE A C 1
ATOM 1521 O O . PHE A 1 202 ? -4.816 0.459 -6.208 1.00 90.25 202 PHE A O 1
ATOM 1528 N N . PHE A 1 203 ? -2.860 0.478 -5.088 1.00 91.31 203 PHE A N 1
ATOM 1529 C CA . PHE A 1 203 ? -2.142 -0.281 -6.113 1.00 91.31 203 PHE A CA 1
ATOM 1530 C C . PHE A 1 203 ? -2.485 -1.769 -6.061 1.00 91.31 203 PHE A C 1
ATOM 1532 O O . PHE A 1 203 ? -2.680 -2.344 -7.125 1.00 91.31 203 PHE A O 1
ATOM 1539 N N . ASP A 1 204 ? -2.686 -2.360 -4.881 1.00 87.06 204 ASP A N 1
ATOM 1540 C CA . ASP A 1 204 ? -3.056 -3.778 -4.732 1.00 87.06 204 ASP A CA 1
ATOM 1541 C C . ASP A 1 204 ? -4.306 -4.135 -5.551 1.00 87.06 204 ASP A C 1
ATOM 1543 O O . ASP A 1 204 ? -4.330 -5.119 -6.289 1.00 87.06 204 ASP A O 1
ATOM 1547 N N . GLN A 1 205 ? -5.342 -3.291 -5.493 1.00 88.12 205 GLN A N 1
ATOM 1548 C CA . GLN A 1 205 ? -6.570 -3.492 -6.268 1.00 88.12 205 GLN A CA 1
ATOM 1549 C C . GLN A 1 205 ? -6.348 -3.375 -7.783 1.00 88.12 205 GLN A C 1
ATOM 1551 O O . GLN A 1 205 ? -7.048 -4.016 -8.566 1.00 88.12 205 GLN A O 1
ATOM 1556 N N . ARG A 1 206 ? -5.405 -2.527 -8.202 1.00 91.88 206 ARG A N 1
ATOM 1557 C CA . ARG A 1 206 ? -5.156 -2.173 -9.609 1.00 91.88 206 ARG A CA 1
ATOM 1558 C C . ARG A 1 206 ? -4.124 -3.076 -10.269 1.00 91.88 206 ARG A C 1
ATOM 1560 O O . ARG A 1 206 ? -4.119 -3.181 -11.486 1.00 91.88 206 ARG A O 1
ATOM 1567 N N . PHE A 1 207 ? -3.280 -3.735 -9.486 1.00 91.19 207 PHE A N 1
ATOM 1568 C CA . PHE A 1 207 ? -2.304 -4.726 -9.934 1.00 91.19 207 PHE A CA 1
ATOM 1569 C C . PHE A 1 207 ? -2.821 -6.163 -9.788 1.00 91.19 207 PHE A C 1
ATOM 1571 O O . PHE A 1 207 ? -2.056 -7.113 -9.916 1.00 91.19 207 PHE A O 1
ATOM 1578 N N . LYS A 1 208 ? -4.131 -6.339 -9.574 1.00 85.62 208 LYS A N 1
ATOM 1579 C CA . LYS A 1 208 ? -4.787 -7.636 -9.722 1.00 85.62 208 LYS A CA 1
ATOM 1580 C C . LYS A 1 208 ? -4.847 -7.999 -11.208 1.00 85.62 208 LYS A C 1
ATOM 1582 O O . LYS A 1 208 ? -5.465 -7.275 -11.978 1.00 85.62 208 LYS A O 1
ATOM 1587 N N . ASP A 1 209 ? -4.200 -9.098 -11.587 1.00 85.38 209 ASP A N 1
ATOM 1588 C CA . ASP A 1 209 ? -4.020 -9.533 -12.982 1.00 85.38 209 ASP A CA 1
ATOM 1589 C C . ASP A 1 209 ? -3.326 -8.454 -13.859 1.00 85.38 209 ASP A C 1
ATOM 1591 O O . ASP A 1 209 ? -3.922 -7.906 -14.793 1.00 85.38 209 ASP A O 1
ATOM 1595 N N . PRO A 1 210 ? -2.062 -8.097 -13.541 1.00 89.69 210 PRO A N 1
ATOM 1596 C CA . PRO A 1 210 ? -1.341 -7.000 -14.185 1.00 89.69 210 PRO A CA 1
ATOM 1597 C C . PRO A 1 210 ? -0.852 -7.370 -15.593 1.00 89.69 210 PRO A C 1
ATOM 1599 O O . PRO A 1 210 ? -0.652 -8.542 -15.918 1.00 89.69 210 PRO A O 1
ATOM 1602 N N . VAL A 1 211 ? -0.577 -6.359 -16.424 1.00 86.88 211 VAL A N 1
ATOM 1603 C CA . VAL A 1 211 ? -0.034 -6.546 -17.786 1.00 86.88 211 VAL A CA 1
ATOM 1604 C C . VAL A 1 211 ? 1.473 -6.311 -17.797 1.00 86.88 211 VAL A C 1
ATOM 1606 O O . VAL A 1 211 ? 1.985 -5.437 -18.497 1.00 86.88 211 VAL A O 1
ATOM 1609 N N . SER A 1 212 ? 2.205 -7.073 -16.990 1.00 86.31 212 SER A N 1
ATOM 1610 C CA . SER A 1 212 ? 3.652 -6.891 -16.891 1.00 86.31 212 SER A CA 1
ATOM 1611 C C . SER A 1 212 ? 4.384 -7.462 -18.107 1.00 86.31 212 SER A C 1
ATOM 1613 O O . SER A 1 212 ? 4.079 -8.558 -18.583 1.00 86.31 212 SER A O 1
ATOM 1615 N N . VAL A 1 213 ? 5.384 -6.736 -18.608 1.00 90.75 213 VAL A N 1
ATOM 1616 C CA . VAL A 1 213 ? 6.163 -7.132 -19.791 1.00 90.75 213 VAL A CA 1
ATOM 1617 C C . VAL A 1 213 ? 7.648 -7.118 -19.459 1.00 90.75 213 VAL A C 1
ATOM 1619 O O . VAL A 1 213 ? 8.187 -6.098 -19.051 1.00 90.75 213 VAL A O 1
ATOM 1622 N N . LEU A 1 214 ? 8.339 -8.229 -19.710 1.00 93.69 214 LEU A N 1
ATOM 1623 C CA . LEU A 1 214 ? 9.800 -8.282 -19.715 1.00 93.69 214 LEU A CA 1
ATOM 1624 C C . LEU A 1 214 ? 10.300 -8.216 -21.157 1.00 93.69 214 LEU A C 1
ATOM 1626 O O . LEU A 1 214 ? 9.827 -8.961 -22.018 1.00 93.69 214 LEU A O 1
ATOM 1630 N N . ARG A 1 215 ? 11.287 -7.361 -21.427 1.00 93.12 215 ARG A N 1
ATOM 1631 C CA . ARG A 1 215 ? 12.016 -7.369 -22.703 1.00 93.12 215 ARG A CA 1
ATOM 1632 C C . ARG A 1 215 ? 13.485 -7.669 -22.463 1.00 93.12 215 ARG A C 1
ATOM 1634 O O . ARG A 1 215 ? 14.039 -7.265 -21.452 1.00 93.12 215 ARG A O 1
ATOM 1641 N N . MET A 1 216 ? 14.124 -8.326 -23.424 1.00 94.12 216 MET A N 1
ATOM 1642 C CA . MET A 1 216 ? 15.581 -8.414 -23.521 1.00 94.12 216 MET A CA 1
ATOM 1643 C C . MET A 1 216 ? 16.005 -7.630 -24.755 1.00 94.12 216 MET A C 1
ATOM 1645 O O . MET A 1 216 ? 15.560 -7.933 -25.861 1.00 94.12 216 MET A O 1
ATOM 1649 N N . ILE A 1 217 ? 16.810 -6.590 -24.559 1.00 93.06 217 ILE A N 1
ATOM 1650 C CA . ILE A 1 217 ? 17.196 -5.664 -25.622 1.00 93.06 217 ILE A CA 1
ATOM 1651 C C . ILE A 1 217 ? 18.705 -5.738 -25.811 1.00 93.06 217 ILE A C 1
ATOM 1653 O O . ILE A 1 217 ? 19.461 -5.538 -24.860 1.00 93.06 217 ILE A O 1
ATOM 1657 N N . HIS A 1 218 ? 19.121 -6.011 -27.045 1.00 92.25 218 HIS A N 1
ATOM 1658 C CA . HIS A 1 218 ? 20.512 -6.005 -27.484 1.00 92.25 218 HIS A CA 1
ATOM 1659 C C . HIS A 1 218 ? 20.791 -4.735 -28.287 1.00 92.25 218 HIS A C 1
ATOM 1661 O O . HIS A 1 218 ? 20.045 -4.391 -29.203 1.00 92.25 218 HIS A O 1
ATOM 1667 N N . TYR A 1 219 ? 21.871 -4.047 -27.931 1.00 89.62 219 TYR A N 1
ATOM 1668 C CA . TYR A 1 219 ? 22.372 -2.857 -28.600 1.00 89.62 219 TYR A CA 1
ATOM 1669 C C . TYR A 1 219 ? 23.738 -3.184 -29.213 1.00 89.62 219 TYR A C 1
ATOM 1671 O O . TYR A 1 219 ? 24.718 -3.315 -28.471 1.00 89.62 219 TYR A O 1
ATOM 1679 N N . PRO A 1 220 ? 23.820 -3.305 -30.549 1.00 86.31 220 PRO A N 1
ATOM 1680 C CA . PRO A 1 220 ? 25.077 -3.568 -31.232 1.00 86.31 220 PRO A CA 1
ATOM 1681 C C . PRO A 1 220 ? 26.113 -2.452 -31.007 1.00 86.31 220 PRO A C 1
ATOM 1683 O O . PRO A 1 220 ? 25.730 -1.280 -30.858 1.00 86.31 220 PRO A O 1
ATOM 1686 N N . PRO A 1 221 ? 27.415 -2.789 -31.030 1.00 83.81 221 PRO A N 1
ATOM 1687 C CA . PRO A 1 221 ? 28.498 -1.830 -30.859 1.00 83.81 221 PRO A CA 1
ATOM 1688 C C . PRO A 1 221 ? 28.510 -0.778 -31.965 1.00 83.81 221 PRO A C 1
ATOM 1690 O O . PRO A 1 221 ? 28.256 -1.067 -33.138 1.00 83.81 221 PRO A O 1
ATOM 1693 N N . ARG A 1 222 ? 28.912 0.445 -31.610 1.00 77.81 222 ARG A N 1
ATOM 1694 C CA . ARG A 1 222 ? 29.221 1.478 -32.607 1.00 77.81 222 ARG A CA 1
ATOM 1695 C C . ARG A 1 222 ? 30.603 1.256 -33.206 1.00 77.81 222 ARG A C 1
ATOM 1697 O O . ARG A 1 222 ? 31.574 1.060 -32.474 1.00 77.81 222 ARG A O 1
ATOM 1704 N N . GLY A 1 223 ? 30.685 1.339 -34.536 1.00 64.88 223 GLY A N 1
ATOM 1705 C CA . GLY A 1 223 ? 31.936 1.191 -35.291 1.00 64.88 223 GLY A CA 1
ATOM 1706 C C . GLY A 1 223 ? 32.783 2.468 -35.366 1.00 64.88 223 GLY A C 1
ATOM 1707 O O . GLY A 1 223 ? 34.005 2.388 -35.443 1.00 64.88 223 GLY A O 1
ATOM 1708 N N . THR A 1 224 ? 32.161 3.653 -35.317 1.00 62.34 224 THR A N 1
ATOM 1709 C CA . THR A 1 224 ? 32.843 4.962 -35.320 1.00 62.34 224 THR A CA 1
ATOM 1710 C C . THR A 1 224 ? 32.118 5.957 -34.407 1.00 62.34 224 THR A C 1
ATOM 1712 O O . THR A 1 224 ? 30.894 5.933 -34.289 1.00 62.34 224 THR A O 1
ATOM 1715 N N . ALA A 1 225 ? 32.863 6.859 -33.755 1.00 56.69 225 ALA A N 1
ATOM 1716 C CA . ALA A 1 225 ? 32.315 7.838 -32.804 1.00 56.69 225 ALA A CA 1
ATOM 1717 C C . ALA A 1 225 ? 31.461 8.954 -33.451 1.00 56.69 225 ALA A C 1
ATOM 1719 O O . ALA A 1 225 ? 30.872 9.763 -32.739 1.00 56.69 225 ALA A O 1
ATOM 1720 N N . THR A 1 226 ? 31.402 9.021 -34.785 1.00 54.06 226 THR A N 1
ATOM 1721 C CA . THR A 1 226 ? 30.906 10.180 -35.547 1.00 54.06 226 THR A CA 1
ATOM 1722 C C . THR A 1 226 ? 29.590 9.967 -36.295 1.00 54.06 226 THR A C 1
ATOM 1724 O O . THR A 1 226 ? 29.037 10.949 -36.786 1.00 54.06 226 THR A O 1
ATOM 1727 N N . SER A 1 227 ? 29.043 8.747 -36.388 1.00 49.56 227 SER A N 1
ATOM 1728 C CA . SER A 1 227 ? 27.741 8.564 -37.048 1.00 49.56 227 SER A CA 1
ATOM 1729 C C . SER A 1 227 ? 26.592 8.922 -36.096 1.00 49.56 227 SER A C 1
ATOM 1731 O O . SER A 1 227 ? 26.378 8.286 -35.063 1.00 49.56 227 SER A O 1
ATOM 1733 N N . ALA A 1 228 ? 25.827 9.959 -36.445 1.00 49.34 228 ALA A N 1
ATOM 1734 C CA . ALA A 1 228 ? 24.584 10.318 -35.757 1.00 49.34 228 ALA A CA 1
ATOM 1735 C C . ALA A 1 228 ? 23.500 9.219 -35.877 1.00 49.34 228 ALA A C 1
ATOM 1737 O O . ALA A 1 228 ? 22.507 9.247 -35.153 1.00 49.34 228 ALA A O 1
ATOM 1738 N N . GLU A 1 229 ? 23.713 8.246 -36.769 1.00 48.59 229 GLU A N 1
ATOM 1739 C CA . GLU A 1 229 ? 22.743 7.243 -37.217 1.00 48.59 229 GLU A CA 1
ATOM 1740 C C . GLU A 1 229 ? 22.672 5.974 -36.352 1.00 48.59 229 GLU A C 1
ATOM 1742 O O . GLU A 1 229 ? 21.762 5.175 -36.531 1.00 48.59 229 GLU A O 1
ATOM 1747 N N . GLN A 1 230 ? 23.560 5.776 -35.373 1.00 53.59 230 GLN A N 1
ATOM 1748 C CA . GLN A 1 230 ? 23.527 4.577 -34.516 1.00 53.59 230 GLN A CA 1
ATOM 1749 C C . GLN A 1 230 ? 23.019 4.873 -33.099 1.00 53.59 230 GLN A C 1
ATOM 1751 O O . GLN A 1 230 ? 23.659 4.511 -32.112 1.00 53.59 230 GLN A O 1
ATOM 1756 N N . GLN A 1 231 ? 21.902 5.591 -32.941 1.00 58.91 231 GLN A N 1
ATOM 1757 C CA . GLN A 1 231 ? 21.228 5.711 -31.635 1.00 58.91 231 GLN A CA 1
ATOM 1758 C C . GLN A 1 231 ? 20.702 4.333 -31.214 1.00 58.91 231 GLN A C 1
ATOM 1760 O O . GLN A 1 231 ? 19.971 3.712 -31.973 1.00 58.91 231 GLN A O 1
ATOM 1765 N N . GLY A 1 232 ? 21.096 3.843 -30.033 1.00 71.25 232 GLY A N 1
ATOM 1766 C CA . GLY A 1 232 ? 20.631 2.547 -29.541 1.00 71.25 232 GLY A CA 1
ATOM 1767 C C . GLY A 1 232 ? 19.127 2.595 -29.285 1.00 71.25 232 GLY A C 1
ATOM 1768 O O . GLY A 1 232 ? 18.349 1.935 -29.962 1.00 71.25 232 GLY A O 1
ATOM 1769 N N . ALA A 1 233 ? 18.718 3.455 -28.354 1.00 80.94 233 ALA A N 1
ATOM 1770 C CA . ALA A 1 233 ? 17.328 3.862 -28.173 1.00 80.94 233 ALA A CA 1
ATOM 1771 C C . ALA A 1 233 ? 17.262 5.392 -28.154 1.00 80.94 233 ALA A C 1
ATOM 1773 O O . ALA A 1 233 ? 18.040 6.035 -27.443 1.00 80.94 233 ALA A O 1
ATOM 1774 N N . GLY A 1 234 ? 16.347 5.970 -28.935 1.00 86.44 234 GLY A N 1
ATOM 1775 C CA . GLY A 1 234 ? 16.094 7.413 -28.948 1.00 86.44 234 GLY A CA 1
ATOM 1776 C C . GLY A 1 234 ? 15.569 7.931 -27.604 1.00 86.44 234 GLY A C 1
ATOM 1777 O O . GLY A 1 234 ? 15.245 7.155 -26.706 1.00 86.44 234 GLY A O 1
ATOM 1778 N N . ALA A 1 235 ? 15.483 9.255 -27.459 1.00 90.25 235 ALA A N 1
ATOM 1779 C CA . ALA A 1 235 ? 14.897 9.868 -26.268 1.00 90.25 235 ALA A CA 1
ATOM 1780 C C . ALA A 1 235 ? 13.398 9.552 -26.175 1.00 90.25 235 ALA A C 1
ATOM 1782 O O . ALA A 1 235 ? 12.644 9.897 -27.083 1.00 90.25 235 ALA A O 1
ATOM 1783 N N . HIS A 1 236 ? 12.981 8.919 -25.082 1.00 92.31 236 HIS A N 1
ATOM 1784 C CA . HIS A 1 236 ? 11.590 8.553 -24.822 1.00 92.31 236 HIS A CA 1
ATOM 1785 C C . HIS A 1 236 ? 11.289 8.544 -23.320 1.00 92.31 236 HIS A C 1
ATOM 1787 O O . HIS A 1 236 ? 12.197 8.637 -22.495 1.00 92.31 236 HIS A O 1
ATOM 1793 N N . THR A 1 237 ? 10.007 8.452 -22.980 1.00 93.88 237 THR A N 1
ATOM 1794 C CA . THR A 1 237 ? 9.516 8.116 -21.640 1.00 93.88 237 THR A CA 1
ATOM 1795 C C . THR A 1 237 ? 8.848 6.748 -21.678 1.00 93.88 237 THR A C 1
ATOM 1797 O O . THR A 1 237 ? 8.406 6.293 -22.738 1.00 93.88 237 THR A O 1
ATOM 1800 N N . ASP A 1 238 ? 8.782 6.087 -20.525 1.00 93.75 238 ASP A N 1
ATOM 1801 C CA . ASP A 1 238 ? 8.053 4.828 -20.399 1.00 93.75 238 ASP A CA 1
ATOM 1802 C C . ASP A 1 238 ? 6.557 5.119 -20.300 1.00 93.75 238 ASP A C 1
ATOM 1804 O O . ASP A 1 238 ? 6.136 5.969 -19.522 1.00 93.75 238 ASP A O 1
ATOM 1808 N N . TYR A 1 239 ? 5.724 4.405 -21.055 1.00 91.94 239 TYR A N 1
ATOM 1809 C CA . TYR A 1 239 ? 4.273 4.645 -21.052 1.00 91.94 239 TYR A CA 1
ATOM 1810 C C . TYR A 1 239 ? 3.581 4.157 -19.780 1.00 91.94 239 TYR A C 1
ATOM 1812 O O . TYR A 1 239 ? 2.428 4.490 -19.539 1.00 91.94 239 TYR A O 1
ATOM 1820 N N . GLY A 1 240 ? 4.273 3.346 -18.997 1.00 90.62 240 GLY A N 1
ATOM 1821 C CA . GLY A 1 240 ? 3.694 2.567 -17.929 1.00 90.62 240 GLY A CA 1
ATOM 1822 C C . GLY A 1 240 ? 3.509 3.241 -16.585 1.00 90.62 240 GLY A C 1
ATOM 1823 O O . GLY A 1 240 ? 3.523 4.465 -16.454 1.00 90.62 240 GLY A O 1
ATOM 1824 N N . CYS A 1 241 ? 3.389 2.406 -15.558 1.00 93.62 241 CYS A N 1
ATOM 1825 C CA . CYS A 1 241 ? 3.462 2.800 -14.158 1.00 93.62 241 CYS A CA 1
ATOM 1826 C C . CYS A 1 241 ? 4.915 2.842 -13.653 1.00 93.62 241 CYS A C 1
ATOM 1828 O O . CYS A 1 241 ? 5.412 3.923 -13.323 1.00 93.62 241 CYS A O 1
ATOM 1830 N N . ILE A 1 242 ? 5.606 1.696 -13.607 1.00 95.44 242 ILE A N 1
ATOM 1831 C CA . ILE A 1 242 ? 6.993 1.578 -13.120 1.00 95.44 242 ILE A CA 1
ATOM 1832 C C . ILE A 1 242 ? 7.790 0.648 -14.033 1.00 95.44 242 ILE A C 1
ATOM 1834 O O . ILE A 1 242 ? 7.311 -0.422 -14.401 1.00 95.44 242 ILE A O 1
ATOM 1838 N N . THR A 1 243 ? 9.039 1.014 -14.315 1.00 95.69 243 THR A N 1
ATOM 1839 C CA . THR A 1 243 ? 9.997 0.153 -15.016 1.00 95.69 243 THR A CA 1
ATOM 1840 C C . THR A 1 243 ? 11.162 -0.187 -14.100 1.00 95.69 243 THR A C 1
ATOM 1842 O O . THR A 1 243 ? 11.801 0.705 -13.539 1.00 95.69 243 THR A O 1
ATOM 1845 N N . LEU A 1 244 ? 11.474 -1.477 -13.989 1.00 96.06 244 LEU A N 1
ATOM 1846 C CA . LEU A 1 244 ? 12.691 -1.983 -13.362 1.00 96.06 244 LEU A CA 1
ATOM 1847 C C . LEU A 1 244 ? 13.663 -2.397 -14.463 1.00 96.06 244 LEU A C 1
ATOM 1849 O O . LEU A 1 244 ? 13.416 -3.349 -15.200 1.00 96.06 244 LEU A O 1
ATOM 1853 N N . LEU A 1 245 ? 14.762 -1.667 -14.605 1.00 95.81 245 LEU A N 1
ATOM 1854 C CA . LEU A 1 245 ? 15.729 -1.860 -15.675 1.00 95.81 245 LEU A CA 1
ATOM 1855 C C . LEU A 1 245 ? 17.011 -2.484 -15.130 1.00 95.81 245 LEU A C 1
ATOM 1857 O O . LEU A 1 245 ? 17.780 -1.839 -14.415 1.00 95.81 245 LEU A O 1
ATOM 1861 N N . TYR A 1 246 ? 17.272 -3.724 -15.542 1.00 95.94 246 TYR A N 1
ATOM 1862 C CA . TYR A 1 246 ? 18.621 -4.274 -15.497 1.00 95.94 246 TYR A CA 1
ATOM 1863 C C . TYR A 1 246 ? 19.436 -3.718 -16.668 1.00 95.94 246 TYR A C 1
ATOM 1865 O O . TYR A 1 246 ? 18.986 -3.750 -17.819 1.00 95.94 246 TYR A O 1
ATOM 1873 N N . GLN A 1 247 ? 20.647 -3.253 -16.382 1.00 94.12 247 GLN A N 1
ATOM 1874 C CA . GLN A 1 247 ? 21.641 -2.894 -17.387 1.00 94.12 247 GLN A CA 1
ATOM 1875 C C . GLN A 1 247 ? 22.949 -3.621 -17.092 1.00 94.12 247 GLN A C 1
ATOM 1877 O O . GLN A 1 247 ? 23.314 -3.797 -15.930 1.00 94.12 247 GLN A O 1
ATOM 1882 N N . ASP A 1 248 ? 23.641 -4.046 -18.144 1.00 92.62 248 ASP A N 1
ATOM 1883 C CA . ASP A 1 248 ? 24.990 -4.580 -18.010 1.00 92.62 248 ASP A CA 1
ATOM 1884 C C . ASP A 1 248 ? 26.019 -3.477 -17.693 1.00 92.62 248 ASP A C 1
ATOM 1886 O O . ASP A 1 248 ? 25.705 -2.290 -17.568 1.00 92.62 248 ASP A O 1
ATOM 1890 N N . MET A 1 249 ? 27.287 -3.874 -17.585 1.00 94.00 249 MET A N 1
ATOM 1891 C CA . MET A 1 249 ? 28.380 -2.956 -17.265 1.00 94.00 249 MET A CA 1
ATOM 1892 C C . MET A 1 249 ? 28.884 -2.137 -18.466 1.00 94.00 249 MET A C 1
ATOM 1894 O O . MET A 1 249 ? 29.830 -1.366 -18.307 1.00 94.00 249 MET A O 1
ATOM 1898 N N . ALA A 1 250 ? 28.283 -2.261 -19.658 1.00 91.44 250 ALA A N 1
ATOM 1899 C CA . ALA A 1 250 ? 28.737 -1.548 -20.855 1.00 91.44 250 ALA A CA 1
ATOM 1900 C C . ALA A 1 250 ? 28.348 -0.053 -20.849 1.00 91.44 250 ALA A C 1
ATOM 1902 O O . ALA A 1 250 ? 28.939 0.749 -21.574 1.00 91.44 250 ALA A O 1
ATOM 1903 N N . GLY A 1 251 ? 27.384 0.340 -20.006 1.00 90.25 251 GLY A N 1
ATOM 1904 C CA . GLY A 1 251 ? 26.971 1.733 -19.810 1.00 90.25 251 GLY A CA 1
ATOM 1905 C C . GLY A 1 251 ? 26.141 2.299 -20.965 1.00 90.25 251 GLY A C 1
ATOM 1906 O O . GLY A 1 251 ? 25.417 1.571 -21.636 1.00 90.25 251 GLY A O 1
ATOM 1907 N N . GLY A 1 252 ? 26.181 3.619 -21.172 1.00 90.12 252 GLY A N 1
ATOM 1908 C CA . GLY A 1 252 ? 25.499 4.290 -22.292 1.00 90.12 252 GLY A CA 1
ATOM 1909 C C . GLY A 1 252 ? 24.033 4.678 -22.059 1.00 90.12 252 GLY A C 1
ATOM 1910 O O . GLY A 1 252 ? 23.423 5.292 -22.936 1.00 90.12 252 GLY A O 1
ATOM 1911 N N . LEU A 1 253 ? 23.456 4.365 -20.895 1.00 94.56 253 LEU A N 1
ATOM 1912 C CA . LEU A 1 253 ? 22.157 4.904 -20.487 1.00 94.56 253 LEU A CA 1
ATOM 1913 C C . LEU A 1 253 ? 22.305 6.374 -20.085 1.00 94.56 253 LEU A C 1
ATOM 1915 O O . LEU A 1 253 ? 23.159 6.710 -19.265 1.00 94.56 253 LEU A O 1
ATOM 1919 N N . GLN A 1 254 ? 21.436 7.228 -20.618 1.00 94.81 254 GLN A N 1
ATOM 1920 C CA . GLN A 1 254 ? 21.326 8.625 -20.214 1.00 94.81 254 GLN A CA 1
ATOM 1921 C C . GLN A 1 254 ? 19.901 8.954 -19.798 1.00 94.81 254 GLN A C 1
ATOM 1923 O O . GLN A 1 254 ? 18.947 8.559 -20.470 1.00 94.81 254 GLN A O 1
ATOM 1928 N N . VAL A 1 255 ? 19.771 9.727 -18.727 1.00 95.12 255 VAL A N 1
ATOM 1929 C CA . VAL A 1 255 ? 18.500 10.257 -18.230 1.00 95.12 255 VAL A CA 1
ATOM 1930 C C . VAL A 1 255 ? 18.535 11.778 -18.281 1.00 95.12 255 VAL A C 1
ATOM 1932 O O . VAL A 1 255 ? 19.603 12.385 -18.205 1.00 95.12 255 VAL A O 1
ATOM 1935 N N . ARG A 1 256 ? 17.378 12.407 -18.465 1.00 94.81 256 ARG A N 1
ATOM 1936 C CA . ARG A 1 256 ? 17.267 13.862 -18.540 1.00 94.81 256 ARG A CA 1
ATOM 1937 C C . ARG A 1 256 ? 16.791 14.420 -17.207 1.00 94.81 256 ARG A C 1
ATOM 1939 O O . ARG A 1 256 ? 15.730 14.034 -16.729 1.00 94.81 256 ARG A O 1
ATOM 1946 N N . ASP A 1 257 ? 17.561 15.324 -16.617 1.00 92.06 257 ASP A N 1
ATOM 1947 C CA . ASP A 1 257 ? 17.202 15.944 -15.346 1.00 92.06 257 ASP A CA 1
ATOM 1948 C C . ASP A 1 257 ? 16.075 16.991 -15.499 1.00 92.06 257 ASP A C 1
ATOM 1950 O O . ASP A 1 257 ? 15.626 17.322 -16.601 1.00 92.06 257 ASP A O 1
ATOM 1954 N N . VAL A 1 258 ? 15.626 17.556 -14.374 1.00 88.12 258 VAL A N 1
ATOM 1955 C CA . VAL A 1 258 ? 14.564 18.581 -14.346 1.00 88.12 258 VAL A CA 1
ATOM 1956 C C . VAL A 1 258 ? 14.970 19.916 -14.984 1.00 88.12 258 VAL A C 1
ATOM 1958 O O . VAL A 1 258 ? 14.104 20.737 -15.277 1.00 88.12 258 VAL A O 1
ATOM 1961 N N . ARG A 1 259 ? 16.271 20.157 -15.198 1.00 92.81 259 ARG A N 1
ATOM 1962 C CA . ARG A 1 259 ? 16.800 21.335 -15.909 1.00 92.81 259 ARG A CA 1
ATOM 1963 C C . ARG A 1 259 ? 16.875 21.094 -17.417 1.00 92.81 259 ARG A C 1
ATOM 1965 O O . ARG A 1 259 ? 17.101 22.030 -18.181 1.00 92.81 259 ARG A O 1
ATOM 1972 N N . GLY A 1 260 ? 16.633 19.859 -17.850 1.00 91.69 260 GLY A N 1
ATOM 1973 C CA . GLY A 1 260 ? 16.669 19.446 -19.239 1.00 91.69 260 GLY A CA 1
ATOM 1974 C C . GLY A 1 260 ? 18.051 18.998 -19.713 1.00 91.69 260 GLY A C 1
ATOM 1975 O O . GLY A 1 260 ? 18.209 18.822 -20.926 1.00 91.69 260 GLY A O 1
ATOM 1976 N N . GLU A 1 261 ? 19.011 18.799 -18.810 1.00 94.75 261 GLU A N 1
ATOM 1977 C CA . GLU A 1 261 ? 20.359 18.316 -19.108 1.00 94.75 261 GLU A CA 1
ATOM 1978 C C . GLU A 1 261 ? 20.394 16.783 -19.130 1.00 94.75 261 GLU A C 1
ATOM 1980 O O . GLU A 1 261 ? 19.737 16.113 -18.334 1.00 94.75 261 GLU A O 1
ATOM 1985 N N . TRP A 1 262 ? 21.146 16.213 -20.074 1.00 94.25 262 TRP A N 1
ATOM 1986 C CA . TRP A 1 262 ? 21.352 14.767 -20.159 1.00 94.25 262 TRP A CA 1
ATOM 1987 C C . TRP A 1 262 ? 22.514 14.361 -19.259 1.00 94.25 262 TRP A C 1
ATOM 1989 O O . TRP A 1 262 ? 23.629 14.841 -19.452 1.00 94.25 262 TRP A O 1
ATOM 1999 N N . ILE A 1 263 ? 22.254 13.450 -18.327 1.00 94.44 263 ILE A N 1
ATOM 2000 C CA . ILE A 1 263 ? 23.251 12.880 -17.423 1.00 94.44 263 ILE A CA 1
ATOM 2001 C C . ILE A 1 263 ? 23.393 11.380 -17.679 1.00 94.44 263 ILE A C 1
ATOM 2003 O O . ILE A 1 263 ? 22.413 10.696 -17.987 1.00 94.44 263 ILE A O 1
ATOM 2007 N N . ASP A 1 264 ? 24.613 10.865 -17.558 1.00 93.69 264 ASP A N 1
ATOM 2008 C CA . ASP A 1 264 ? 24.859 9.428 -17.633 1.00 93.69 264 ASP A CA 1
ATOM 2009 C C . ASP A 1 264 ? 24.326 8.733 -16.374 1.00 93.69 264 ASP A C 1
ATOM 2011 O O . ASP A 1 264 ? 24.492 9.222 -15.255 1.00 93.69 264 ASP A O 1
ATOM 2015 N N . ALA A 1 265 ? 23.705 7.571 -16.561 1.00 93.75 265 ALA A N 1
ATOM 2016 C CA . ALA A 1 265 ? 23.305 6.667 -15.491 1.00 93.75 265 ALA A CA 1
ATOM 2017 C C . ALA A 1 265 ? 24.302 5.493 -15.450 1.00 93.75 265 ALA A C 1
ATOM 2019 O O . ALA A 1 265 ? 24.058 4.465 -16.094 1.00 93.75 265 ALA A O 1
ATOM 2020 N N . PRO A 1 266 ? 25.457 5.644 -14.768 1.00 93.12 266 PRO A N 1
ATOM 2021 C CA . PRO A 1 266 ? 26.503 4.630 -14.776 1.00 93.12 266 PRO A CA 1
ATOM 2022 C C . PRO A 1 266 ? 25.978 3.311 -14.191 1.00 93.12 266 PRO A C 1
ATOM 2024 O O . PRO A 1 266 ? 25.248 3.335 -13.196 1.00 93.12 266 PRO A O 1
ATOM 2027 N N . PRO A 1 267 ? 26.331 2.159 -14.785 1.00 93.81 267 PRO A N 1
ATOM 2028 C CA . PRO A 1 267 ? 25.905 0.873 -14.267 1.00 93.81 267 PRO A CA 1
ATOM 2029 C C . PRO A 1 267 ? 26.578 0.606 -12.921 1.00 93.81 267 PRO A C 1
ATOM 2031 O O . PRO A 1 267 ? 27.788 0.785 -12.764 1.00 93.81 267 PRO A O 1
ATOM 2034 N N . LEU A 1 268 ? 25.774 0.188 -11.948 1.00 94.62 268 LEU A N 1
ATOM 2035 C CA . LEU A 1 268 ? 26.229 -0.212 -10.624 1.00 94.62 268 LEU A CA 1
ATOM 2036 C C . LEU A 1 268 ? 25.899 -1.691 -10.436 1.00 94.62 268 LEU A C 1
ATOM 2038 O O . LEU A 1 268 ? 24.750 -2.104 -10.616 1.00 94.62 268 LEU A O 1
ATOM 2042 N N . ASP A 1 269 ? 26.912 -2.476 -10.082 1.00 93.62 269 ASP A N 1
ATOM 2043 C CA . ASP A 1 269 ? 26.761 -3.918 -9.908 1.00 93.62 269 ASP A CA 1
ATOM 2044 C C . ASP A 1 269 ? 25.753 -4.242 -8.794 1.00 93.62 269 ASP A C 1
ATOM 2046 O O . ASP A 1 269 ? 25.706 -3.575 -7.759 1.00 93.62 269 ASP A O 1
ATOM 2050 N N . GLY A 1 270 ? 24.915 -5.251 -9.033 1.00 90.19 270 GLY A N 1
ATOM 2051 C CA . GLY A 1 270 ? 23.849 -5.654 -8.113 1.00 90.19 270 GLY A CA 1
ATOM 2052 C C . GLY A 1 270 ? 22.692 -4.655 -7.958 1.00 90.19 270 GLY A C 1
ATOM 2053 O O . GLY A 1 270 ? 21.952 -4.752 -6.980 1.00 90.19 270 GLY A O 1
ATOM 2054 N N . THR A 1 271 ? 22.515 -3.701 -8.882 1.00 92.69 271 THR A N 1
ATOM 2055 C CA . THR A 1 271 ? 21.432 -2.701 -8.816 1.00 92.69 271 THR A CA 1
ATOM 2056 C C . THR A 1 271 ? 20.498 -2.735 -10.028 1.00 92.69 271 THR A C 1
ATOM 2058 O O . THR A 1 271 ? 20.845 -3.241 -11.094 1.00 92.69 271 THR A O 1
ATOM 2061 N N . PHE A 1 272 ? 19.311 -2.150 -9.857 1.00 93.69 272 PHE A N 1
ATOM 2062 C CA . PHE A 1 272 ? 18.367 -1.853 -10.933 1.00 93.69 272 PHE A CA 1
ATOM 2063 C C . PHE A 1 272 ? 18.189 -0.341 -11.057 1.00 93.69 272 PHE A C 1
ATOM 2065 O O . PHE A 1 272 ? 18.170 0.374 -10.053 1.00 93.69 272 PHE A O 1
ATOM 2072 N N . VAL A 1 273 ? 17.995 0.139 -12.283 1.00 94.69 273 VAL A N 1
ATOM 2073 C CA . VAL A 1 273 ? 17.498 1.496 -12.524 1.00 94.69 273 VAL A CA 1
ATOM 2074 C C . VAL A 1 273 ? 15.974 1.456 -12.449 1.00 94.69 273 VAL A C 1
ATOM 2076 O O . VAL A 1 273 ? 15.347 0.637 -13.115 1.00 94.69 273 VAL A O 1
ATOM 2079 N N . VAL A 1 274 ? 15.376 2.325 -11.634 1.00 94.81 274 VAL A N 1
ATOM 2080 C CA . VAL A 1 274 ? 13.918 2.412 -11.474 1.00 94.81 274 VAL A CA 1
ATOM 2081 C C . VAL A 1 274 ? 13.419 3.681 -12.149 1.00 94.81 274 VAL A C 1
ATOM 2083 O O . VAL A 1 274 ? 13.808 4.780 -11.754 1.00 94.81 274 VAL A O 1
ATOM 2086 N N . ASN A 1 275 ? 12.543 3.530 -13.140 1.00 94.31 275 ASN A N 1
ATOM 2087 C CA . ASN A 1 275 ? 11.874 4.648 -13.802 1.00 94.31 275 ASN A CA 1
ATOM 2088 C C . ASN A 1 275 ? 10.392 4.682 -13.437 1.00 94.31 275 ASN A C 1
ATOM 2090 O O . ASN A 1 275 ? 9.742 3.645 -13.299 1.00 94.31 275 ASN A O 1
ATOM 2094 N N . LEU A 1 276 ? 9.853 5.895 -13.337 1.00 95.31 276 LEU A N 1
ATOM 2095 C CA . LEU A 1 276 ? 8.415 6.131 -13.278 1.00 95.31 276 LEU A CA 1
ATOM 2096 C C . LEU A 1 276 ? 7.911 6.429 -14.688 1.00 95.31 276 LEU A C 1
ATOM 2098 O O . LEU A 1 276 ? 8.513 7.222 -15.418 1.00 95.31 276 LEU A O 1
ATOM 2102 N N . GLY A 1 277 ? 6.817 5.787 -15.076 1.00 95.06 277 GLY A N 1
ATOM 2103 C CA . GLY A 1 277 ? 6.217 5.979 -16.388 1.00 95.06 277 GLY A CA 1
ATOM 2104 C C . GLY A 1 277 ? 5.142 7.068 -16.416 1.00 95.06 277 GLY A C 1
ATOM 2105 O O . GLY A 1 277 ? 4.763 7.662 -15.399 1.00 95.06 277 GLY A O 1
ATOM 2106 N N . ASP A 1 278 ? 4.638 7.325 -17.616 1.00 95.38 278 ASP A N 1
ATOM 2107 C CA . ASP A 1 278 ? 3.606 8.310 -17.920 1.00 95.38 278 ASP A CA 1
ATOM 2108 C C . ASP A 1 278 ? 2.316 8.094 -17.096 1.00 95.38 278 ASP A C 1
ATOM 2110 O O . ASP A 1 278 ? 1.655 9.073 -16.743 1.00 95.38 278 ASP A O 1
ATOM 2114 N N . MET A 1 279 ? 1.934 6.853 -16.754 1.00 95.56 279 MET A N 1
ATOM 2115 C CA . MET A 1 279 ? 0.750 6.606 -15.912 1.00 95.56 279 MET A CA 1
ATOM 2116 C C . MET A 1 279 ? 0.946 7.140 -14.492 1.00 95.56 279 MET A C 1
ATOM 2118 O O . MET A 1 279 ? 0.029 7.745 -13.935 1.00 95.56 279 MET A O 1
ATOM 2122 N N . MET A 1 280 ? 2.146 6.988 -13.920 1.00 96.12 280 MET A N 1
ATOM 2123 C CA . MET A 1 280 ? 2.466 7.543 -12.601 1.00 96.12 280 MET A CA 1
ATOM 2124 C C . MET A 1 280 ? 2.494 9.075 -12.630 1.00 96.12 280 MET A C 1
ATOM 2126 O O . MET A 1 280 ? 1.978 9.727 -11.716 1.00 96.12 280 MET A O 1
ATOM 2130 N N . ALA A 1 281 ? 3.020 9.666 -13.706 1.00 95.69 281 ALA A N 1
ATOM 2131 C CA . ALA A 1 281 ? 2.964 11.112 -13.911 1.00 95.69 281 ALA A CA 1
ATOM 2132 C C . ALA A 1 281 ? 1.522 11.629 -14.013 1.00 95.69 281 ALA A C 1
ATOM 2134 O O . ALA A 1 281 ? 1.179 12.639 -13.400 1.00 95.69 281 ALA A O 1
ATOM 2135 N N . ARG A 1 282 ? 0.637 10.890 -14.689 1.00 96.25 282 ARG A N 1
ATOM 2136 C CA . ARG A 1 282 ? -0.793 11.221 -14.782 1.00 96.25 282 ARG A CA 1
ATOM 2137 C C . ARG A 1 282 ? -1.517 11.115 -13.443 1.00 96.25 282 ARG A C 1
ATOM 2139 O O . ARG A 1 282 ? -2.233 12.046 -13.081 1.00 96.25 282 ARG A O 1
ATOM 2146 N N . TRP A 1 283 ? -1.317 10.028 -12.694 1.00 96.31 283 TRP A N 1
ATOM 2147 C CA . TRP A 1 283 ? -1.902 9.871 -11.356 1.00 96.31 283 TRP A CA 1
ATOM 2148 C C . TRP A 1 283 ? -1.445 10.976 -10.405 1.00 96.31 283 TRP A C 1
ATOM 2150 O O . TRP A 1 283 ? -2.257 11.555 -9.683 1.00 96.31 283 TRP A O 1
ATOM 2160 N N . SER A 1 284 ? -0.152 11.292 -10.431 1.00 95.69 284 SER A N 1
ATOM 2161 C CA . SER A 1 284 ? 0.456 12.285 -9.547 1.00 95.69 284 SER A CA 1
ATOM 2162 C C . SER A 1 284 ? 0.362 13.729 -10.050 1.00 95.69 284 SER A C 1
ATOM 2164 O O . SER A 1 284 ? 0.872 14.633 -9.387 1.00 95.69 284 SER A O 1
ATOM 2166 N N . ASN A 1 285 ? -0.288 13.962 -11.196 1.00 95.62 285 ASN A N 1
ATOM 2167 C CA . ASN A 1 285 ? -0.422 15.276 -11.830 1.00 95.62 285 ASN A CA 1
ATOM 2168 C C . ASN A 1 285 ? 0.929 15.995 -12.024 1.00 95.62 285 ASN A C 1
ATOM 2170 O O . ASN A 1 285 ? 1.073 17.170 -11.689 1.00 95.62 285 ASN A O 1
ATOM 2174 N N . ASP 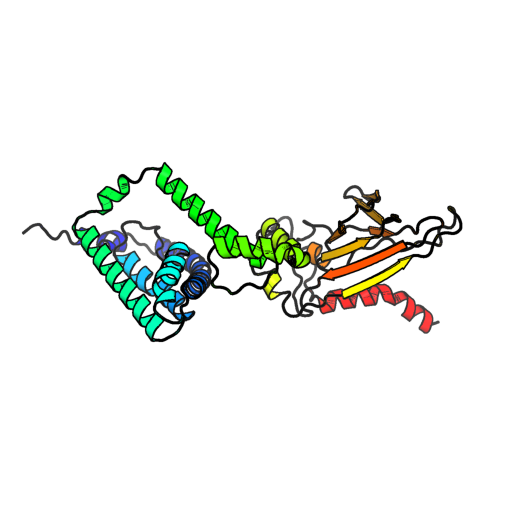A 1 286 ? 1.930 15.267 -12.526 1.00 93.88 286 ASP A N 1
ATOM 2175 C CA . ASP A 1 286 ? 3.330 15.690 -12.701 1.00 93.88 286 ASP A CA 1
ATOM 2176 C C . ASP A 1 286 ? 4.112 15.974 -11.409 1.00 93.88 286 ASP A C 1
ATOM 2178 O O . ASP A 1 286 ? 5.243 16.461 -11.469 1.00 93.88 286 ASP A O 1
ATOM 2182 N N . ARG A 1 287 ? 3.576 15.645 -10.226 1.00 92.00 287 ARG A N 1
ATOM 2183 C CA . ARG A 1 287 ? 4.372 15.688 -8.987 1.00 92.00 287 ARG A CA 1
ATOM 2184 C C . ARG A 1 287 ? 5.535 14.695 -9.042 1.00 92.00 287 ARG A C 1
ATOM 2186 O O . ARG A 1 287 ? 6.616 14.998 -8.539 1.00 92.00 287 ARG A O 1
ATOM 2193 N N . TYR A 1 288 ? 5.313 13.539 -9.663 1.00 92.69 288 TYR A N 1
ATOM 2194 C CA . TYR A 1 288 ? 6.355 12.596 -10.048 1.00 92.69 288 TYR A CA 1
ATOM 2195 C C . TYR A 1 288 ? 6.414 12.533 -11.570 1.00 92.69 288 TYR A C 1
ATOM 2197 O O . TYR A 1 288 ? 5.467 12.097 -12.214 1.00 92.69 288 TYR A O 1
ATOM 2205 N N . LEU A 1 289 ? 7.513 13.005 -12.150 1.00 92.69 289 LEU A N 1
ATOM 2206 C CA . LEU A 1 289 ? 7.670 13.085 -13.600 1.00 92.69 289 LEU A CA 1
ATOM 2207 C C . LEU A 1 289 ? 8.081 11.734 -14.187 1.00 92.69 289 LEU A C 1
ATOM 2209 O O . LEU A 1 289 ? 8.845 10.994 -13.564 1.00 92.69 289 LEU A O 1
ATOM 2213 N N . SER A 1 290 ? 7.639 11.458 -15.417 1.00 94.69 290 SER A N 1
ATOM 2214 C CA . SER A 1 290 ? 8.254 10.400 -16.213 1.00 94.69 290 SER A CA 1
ATOM 2215 C C . SER A 1 290 ? 9.535 10.925 -16.846 1.00 94.69 290 SER A C 1
ATOM 2217 O O . SER A 1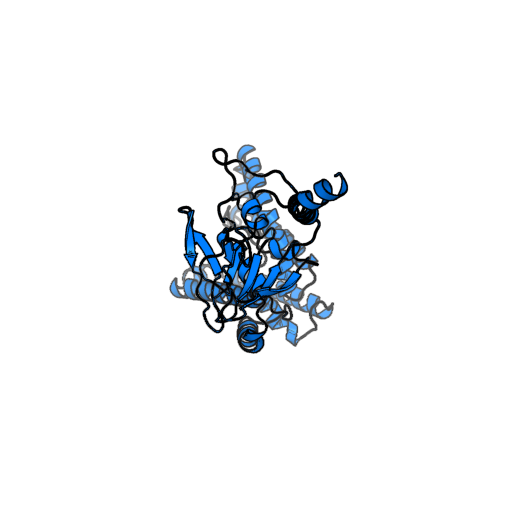 290 ? 9.508 11.837 -17.675 1.00 94.69 290 SER A O 1
ATOM 2219 N N . THR A 1 291 ? 10.669 10.396 -16.395 1.00 93.38 291 THR A N 1
ATOM 2220 C CA . THR A 1 291 ? 11.994 10.894 -16.768 1.00 93.38 291 THR A CA 1
ATOM 2221 C C . THR A 1 291 ? 12.343 10.472 -18.197 1.00 93.38 291 THR A C 1
ATOM 2223 O O . THR A 1 291 ? 12.465 9.269 -18.463 1.00 93.38 291 THR A O 1
ATOM 2226 N N . PRO A 1 292 ? 12.567 11.423 -19.128 1.00 94.94 292 PRO A N 1
ATOM 2227 C CA . PRO A 1 292 ? 13.041 11.083 -20.458 1.00 94.94 292 PRO A CA 1
ATOM 2228 C C . PRO A 1 292 ? 14.409 10.415 -20.377 1.00 94.94 292 PRO A C 1
ATOM 2230 O O . PRO A 1 292 ? 15.319 10.918 -19.715 1.00 94.94 292 PRO A O 1
ATOM 2233 N N . HIS A 1 293 ? 14.571 9.303 -21.075 1.00 95.19 293 HIS A N 1
ATOM 2234 C CA . HIS A 1 293 ? 15.812 8.549 -21.106 1.00 95.19 293 HIS A CA 1
ATOM 2235 C C . HIS A 1 293 ? 16.132 8.081 -22.528 1.00 95.19 293 HIS A C 1
ATOM 2237 O O . HIS A 1 293 ? 15.273 8.046 -23.411 1.00 95.19 293 HIS A O 1
ATOM 2243 N N . ARG A 1 294 ? 17.410 7.799 -22.779 1.00 93.38 294 ARG A N 1
ATOM 2244 C CA . ARG A 1 294 ? 17.918 7.329 -24.073 1.00 93.38 294 ARG A CA 1
ATOM 2245 C C . ARG A 1 294 ? 19.109 6.409 -23.881 1.00 93.38 294 ARG A C 1
ATOM 2247 O O . ARG A 1 294 ? 19.773 6.450 -22.847 1.00 93.38 294 ARG A O 1
ATOM 2254 N N . VAL A 1 295 ? 19.419 5.627 -24.908 1.00 91.75 295 VAL A N 1
ATOM 2255 C CA . VAL A 1 295 ? 20.590 4.750 -24.920 1.00 91.75 295 VAL A CA 1
ATOM 2256 C C . VAL A 1 295 ? 21.514 5.135 -26.059 1.00 91.75 295 VAL A C 1
ATOM 2258 O O . VAL A 1 295 ? 21.150 5.108 -27.238 1.00 91.75 295 VAL A O 1
ATOM 2261 N N . ILE A 1 296 ? 22.753 5.422 -25.690 1.00 88.31 296 ILE A N 1
ATOM 2262 C CA . ILE A 1 296 ? 23.873 5.582 -26.598 1.00 88.31 296 ILE A CA 1
ATOM 2263 C C . ILE A 1 296 ? 24.617 4.247 -26.636 1.00 88.31 296 ILE A C 1
ATOM 2265 O O . ILE A 1 296 ? 25.200 3.840 -25.635 1.00 88.31 296 ILE A O 1
ATOM 2269 N N . SER A 1 297 ? 24.589 3.559 -27.782 1.00 84.94 297 SER A N 1
ATOM 2270 C CA . SER A 1 297 ? 25.339 2.310 -27.945 1.00 84.94 297 SER A CA 1
ATOM 2271 C C . SER A 1 297 ? 26.835 2.544 -27.683 1.00 84.94 297 SER A C 1
ATOM 2273 O O . SER A 1 297 ? 27.395 3.506 -28.225 1.00 84.94 297 SER A O 1
ATOM 2275 N N . PRO A 1 298 ? 27.488 1.700 -26.869 1.00 81.69 298 PRO A N 1
ATOM 2276 C CA . PRO A 1 298 ? 28.896 1.865 -26.539 1.00 81.69 298 PRO A CA 1
ATOM 2277 C C . PRO A 1 298 ? 29.813 1.547 -27.732 1.00 81.69 298 PRO A C 1
ATOM 2279 O O . PRO A 1 298 ? 29.418 0.925 -28.723 1.00 81.69 298 PRO A O 1
ATOM 2282 N N . LEU A 1 299 ? 31.055 2.032 -27.661 1.00 81.75 299 LEU A N 1
ATOM 2283 C CA . LEU A 1 299 ? 32.064 1.825 -28.703 1.00 81.75 299 LEU A CA 1
ATOM 2284 C C . LEU A 1 299 ? 32.686 0.434 -28.571 1.00 81.75 299 LEU A C 1
ATOM 2286 O O . LEU A 1 299 ? 33.252 0.108 -27.531 1.00 81.75 299 LEU A O 1
ATOM 2290 N N . GLY A 1 300 ? 32.622 -0.357 -29.643 1.00 83.25 300 GLY A N 1
ATOM 2291 C CA . GLY A 1 300 ? 33.346 -1.628 -29.750 1.00 83.25 300 GLY A CA 1
ATOM 2292 C C . GLY A 1 300 ? 32.906 -2.757 -28.808 1.00 83.25 300 GLY A C 1
ATOM 2293 O O . GLY A 1 300 ? 33.541 -3.807 -28.828 1.00 83.25 300 GLY A O 1
ATOM 2294 N N . VAL A 1 301 ? 31.845 -2.577 -28.016 1.00 88.94 301 VAL A N 1
ATOM 2295 C CA . VAL A 1 301 ? 31.277 -3.615 -27.140 1.00 88.94 301 VAL A CA 1
ATOM 2296 C C . VAL A 1 301 ? 29.762 -3.714 -27.314 1.00 88.94 301 VAL A C 1
ATOM 2298 O O . VAL A 1 301 ? 29.093 -2.708 -27.550 1.00 88.94 301 VAL A O 1
ATOM 2301 N N . ASP A 1 302 ? 29.224 -4.926 -27.220 1.00 90.50 302 ASP A N 1
ATOM 2302 C CA . ASP A 1 302 ? 27.781 -5.152 -27.157 1.00 90.50 302 ASP A CA 1
ATOM 2303 C C . ASP A 1 302 ? 27.221 -4.687 -25.811 1.00 90.50 302 ASP A C 1
ATOM 2305 O O . ASP A 1 302 ? 27.880 -4.821 -24.779 1.00 90.50 302 ASP A O 1
ATOM 2309 N N . ARG A 1 303 ? 25.988 -4.174 -25.827 1.00 92.38 303 ARG A N 1
ATOM 2310 C CA . ARG A 1 303 ? 25.241 -3.812 -24.619 1.00 92.38 303 ARG A CA 1
ATOM 2311 C C . ARG A 1 303 ? 23.920 -4.559 -24.562 1.00 92.38 303 ARG A C 1
ATOM 2313 O O . ARG A 1 303 ? 23.188 -4.618 -25.549 1.00 92.38 303 ARG A O 1
ATOM 2320 N N . TYR A 1 304 ? 23.566 -5.032 -23.379 1.00 93.31 304 TYR A N 1
ATOM 2321 C CA . TYR A 1 304 ? 22.299 -5.680 -23.084 1.00 93.31 304 TYR A CA 1
ATOM 2322 C C . TYR A 1 304 ? 21.566 -4.956 -21.960 1.00 93.31 304 TYR A C 1
ATOM 2324 O O . TYR A 1 304 ? 22.156 -4.468 -20.995 1.00 93.31 304 TYR A O 1
ATOM 2332 N N . SER A 1 305 ? 20.244 -4.901 -22.073 1.00 94.94 305 SER A N 1
ATOM 2333 C CA . SER A 1 305 ? 19.389 -4.429 -20.989 1.00 94.94 305 SER A CA 1
ATOM 2334 C C . SER A 1 305 ? 18.093 -5.217 -20.927 1.00 94.94 305 SER A C 1
ATOM 2336 O O . SER A 1 305 ? 17.571 -5.620 -21.970 1.00 94.94 305 SER A O 1
ATOM 2338 N N . MET A 1 306 ? 17.548 -5.382 -19.726 1.00 96.25 306 MET A N 1
ATOM 2339 C CA . MET A 1 306 ? 16.314 -6.129 -19.504 1.00 96.25 306 MET A CA 1
ATOM 2340 C C . MET A 1 306 ? 15.314 -5.280 -18.708 1.00 96.25 306 MET A C 1
ATOM 2342 O O . MET A 1 306 ? 15.319 -5.344 -17.477 1.00 96.25 306 MET A O 1
ATOM 2346 N N . PRO A 1 307 ? 14.510 -4.423 -19.367 1.00 95.69 307 PRO A N 1
ATOM 2347 C CA . PRO A 1 307 ? 13.439 -3.704 -18.690 1.00 95.69 307 PRO A CA 1
ATOM 2348 C C . PRO A 1 307 ? 12.258 -4.632 -18.399 1.00 95.69 307 PRO A C 1
ATOM 2350 O O . PRO A 1 307 ? 11.734 -5.299 -19.298 1.00 95.69 307 PRO A O 1
ATOM 2353 N N . PHE A 1 308 ? 11.825 -4.622 -17.144 1.00 96.38 308 PHE A N 1
ATOM 2354 C CA . PHE A 1 308 ? 10.554 -5.155 -16.682 1.00 96.38 308 PHE A CA 1
ATOM 2355 C C . PHE A 1 308 ? 9.581 -3.996 -16.454 1.00 96.38 308 PHE A C 1
ATOM 2357 O O . PHE A 1 308 ? 9.800 -3.158 -15.580 1.00 96.38 308 PHE A O 1
ATOM 2364 N N . PHE A 1 309 ? 8.524 -3.943 -17.257 1.00 94.69 309 PHE A N 1
ATOM 2365 C CA . PHE A 1 309 ? 7.452 -2.957 -17.164 1.00 94.69 309 PHE A CA 1
ATOM 2366 C C . PHE A 1 309 ? 6.352 -3.522 -16.267 1.00 94.69 309 PHE A C 1
ATOM 2368 O O . PHE A 1 309 ? 5.749 -4.538 -16.613 1.00 94.69 309 PHE A O 1
ATOM 2375 N N . ALA A 1 310 ? 6.121 -2.893 -15.118 1.00 94.19 310 ALA A N 1
ATOM 2376 C CA . ALA A 1 310 ? 5.073 -3.259 -14.177 1.00 94.19 310 ALA A CA 1
ATOM 2377 C C . ALA A 1 310 ? 3.855 -2.365 -14.416 1.00 94.19 310 ALA A C 1
ATOM 2379 O O . ALA A 1 310 ? 3.853 -1.193 -14.032 1.00 94.19 310 ALA A O 1
ATOM 2380 N N . GLU A 1 311 ? 2.824 -2.934 -15.040 1.00 93.81 311 GLU A N 1
ATOM 2381 C CA . GLU A 1 311 ? 1.618 -2.215 -15.452 1.00 93.81 311 GLU A CA 1
ATOM 2382 C C . GLU A 1 311 ? 0.384 -2.698 -14.696 1.00 93.81 311 GLU A C 1
ATOM 2384 O O . GLU A 1 311 ? 0.242 -3.901 -14.463 1.00 93.81 311 GLU A O 1
ATOM 2389 N N . PRO A 1 312 ? -0.549 -1.797 -14.352 1.00 94.25 312 PRO A N 1
ATOM 2390 C CA . PRO A 1 312 ? -1.797 -2.202 -13.728 1.00 94.25 312 PRO A CA 1
ATOM 2391 C C . PRO A 1 312 ? -2.678 -2.985 -14.716 1.00 94.25 312 PRO A C 1
ATOM 2393 O O . PRO A 1 312 ? -2.442 -3.005 -15.928 1.00 94.25 312 PRO A O 1
ATOM 2396 N N . HIS A 1 313 ? -3.749 -3.579 -14.198 1.00 94.50 313 HIS A N 1
ATOM 2397 C CA . HIS A 1 313 ? -4.804 -4.228 -14.969 1.00 94.50 313 HIS A CA 1
ATOM 2398 C C . HIS A 1 313 ? -5.286 -3.327 -16.129 1.00 94.50 313 HIS A C 1
ATOM 2400 O O . HIS A 1 313 ? -5.439 -2.117 -15.908 1.00 94.50 313 HIS A O 1
ATOM 2406 N N . PRO A 1 314 ? -5.589 -3.869 -17.330 1.00 92.62 314 PRO A N 1
ATOM 2407 C CA . PRO A 1 314 ? -5.957 -3.085 -18.518 1.00 92.62 314 PRO A CA 1
ATOM 2408 C C . PRO A 1 314 ? -7.096 -2.078 -18.290 1.00 92.62 314 PRO A C 1
ATOM 2410 O O . PRO A 1 314 ? -7.033 -0.945 -18.766 1.00 92.62 314 PRO A O 1
ATOM 2413 N N . ASP A 1 315 ? -8.106 -2.465 -17.510 1.00 94.12 315 ASP A N 1
ATOM 2414 C CA . ASP A 1 315 ? -9.289 -1.635 -17.231 1.00 94.12 315 ASP A CA 1
ATOM 2415 C C . ASP A 1 315 ? -9.059 -0.582 -16.136 1.00 94.12 315 ASP A C 1
ATOM 2417 O O . ASP A 1 315 ? -9.963 0.180 -15.782 1.00 94.12 315 ASP A O 1
ATOM 2421 N N . THR A 1 316 ? -7.854 -0.528 -15.565 1.00 94.88 316 THR A N 1
ATOM 2422 C CA . THR A 1 316 ? -7.527 0.434 -14.515 1.00 94.88 316 THR A CA 1
ATOM 2423 C C . THR A 1 316 ? -7.672 1.853 -15.041 1.00 94.88 316 THR A C 1
ATOM 2425 O O . THR A 1 316 ? -7.012 2.243 -16.004 1.00 94.88 316 THR A O 1
ATOM 2428 N N . ARG A 1 317 ? -8.502 2.650 -14.363 1.00 95.38 317 ARG A N 1
ATOM 2429 C CA . ARG A 1 317 ? -8.654 4.080 -14.639 1.00 95.38 317 ARG A CA 1
ATOM 2430 C C . ARG A 1 317 ? -7.409 4.855 -14.206 1.00 95.38 317 ARG A C 1
ATOM 2432 O O . ARG A 1 317 ? -6.997 4.806 -13.044 1.00 95.38 317 ARG A O 1
ATOM 2439 N N . ILE A 1 318 ? -6.858 5.614 -15.143 1.00 96.00 318 ILE A N 1
ATOM 2440 C CA . ILE A 1 318 ? -5.749 6.543 -14.956 1.00 96.00 318 ILE A CA 1
ATOM 2441 C C . ILE A 1 318 ? -6.332 7.959 -14.931 1.00 96.00 318 ILE A C 1
ATOM 2443 O O . ILE A 1 318 ? -6.662 8.536 -15.969 1.00 96.00 318 ILE A O 1
ATOM 2447 N N . GLU A 1 319 ? -6.500 8.506 -13.729 1.00 94.94 319 GLU A N 1
ATOM 2448 C CA . GLU A 1 319 ? -7.024 9.853 -13.486 1.00 94.94 319 GLU A CA 1
ATOM 2449 C C . GLU A 1 319 ? -6.294 10.520 -12.320 1.00 94.94 319 GLU A C 1
ATOM 2451 O O . GLU A 1 319 ? -5.761 9.834 -11.453 1.00 94.94 319 GLU A O 1
ATOM 2456 N N . CYS A 1 320 ? -6.243 11.853 -12.297 1.00 95.69 320 CYS A N 1
ATOM 2457 C CA . CYS A 1 320 ? -5.530 12.584 -11.251 1.00 95.69 320 CYS A CA 1
ATOM 2458 C C . CYS A 1 320 ? -6.019 12.179 -9.851 1.00 95.69 320 CYS A C 1
ATOM 2460 O O . CYS A 1 320 ? -7.217 12.204 -9.563 1.00 95.69 320 CYS A O 1
ATOM 2462 N N . LEU A 1 321 ? -5.082 11.851 -8.960 1.00 93.75 321 LEU A N 1
ATOM 2463 C CA . LEU A 1 321 ? -5.398 11.459 -7.592 1.00 93.75 321 LEU A CA 1
ATOM 2464 C C . LEU A 1 321 ? -5.973 12.647 -6.794 1.00 93.75 321 LEU A C 1
ATOM 2466 O O . LEU A 1 321 ? -5.506 13.778 -6.973 1.00 93.75 321 LEU A O 1
ATOM 2470 N N . PRO A 1 322 ? -6.915 12.422 -5.854 1.00 85.25 322 PRO A N 1
ATOM 2471 C CA . PRO A 1 322 ? -7.539 13.490 -5.063 1.00 85.25 322 PRO A CA 1
ATOM 2472 C C . PRO A 1 322 ? -6.557 14.392 -4.296 1.00 85.25 322 PRO A C 1
ATOM 2474 O O . PRO A 1 322 ? -6.855 15.559 -4.072 1.00 85.25 322 PRO A O 1
ATOM 2477 N N . GLY A 1 323 ? -5.377 13.878 -3.925 1.00 86.00 323 GLY A N 1
ATOM 2478 C CA . GLY A 1 323 ? -4.305 14.638 -3.261 1.00 86.00 323 GLY A CA 1
ATOM 2479 C C . GLY A 1 323 ? -3.300 15.319 -4.201 1.00 86.00 323 GLY A C 1
ATOM 2480 O O . GLY A 1 323 ? -2.355 15.945 -3.727 1.00 86.00 323 GLY A O 1
ATOM 2481 N N . CYS A 1 324 ? -3.469 15.181 -5.519 1.00 90.44 324 CYS A N 1
ATOM 2482 C CA . CYS A 1 324 ? -2.560 15.715 -6.541 1.00 90.44 324 CYS A CA 1
ATOM 2483 C C . CYS A 1 324 ? -3.181 16.854 -7.370 1.00 90.44 324 CYS A C 1
ATOM 2485 O O . CYS A 1 324 ? -2.572 17.336 -8.324 1.00 90.44 324 CYS A O 1
ATOM 2487 N N . GLN A 1 325 ? -4.372 17.319 -6.990 1.00 90.50 325 GLN A N 1
ATOM 2488 C CA . GLN A 1 325 ? -5.048 18.462 -7.600 1.00 90.50 325 GLN A CA 1
ATOM 2489 C C . GLN A 1 325 ? -5.542 19.449 -6.540 1.00 90.50 325 GLN A C 1
ATOM 2491 O O . GLN A 1 325 ? -5.862 19.073 -5.413 1.00 90.50 325 GLN A O 1
ATOM 2496 N N . SER A 1 326 ? -5.627 20.720 -6.913 1.00 88.75 326 SER A N 1
ATOM 2497 C CA . SER A 1 326 ? -6.196 21.800 -6.104 1.00 88.75 326 SER A CA 1
ATOM 2498 C C . SER A 1 326 ? -6.919 22.808 -7.002 1.00 88.75 326 SER A C 1
ATOM 2500 O O . SER A 1 326 ? -6.874 22.695 -8.226 1.00 88.75 326 SER A O 1
ATOM 2502 N N . GLY A 1 327 ? -7.584 23.810 -6.415 1.00 87.50 327 GLY A N 1
ATOM 2503 C CA . GLY A 1 327 ? -8.223 24.881 -7.195 1.00 87.50 327 GLY A CA 1
ATOM 2504 C C . GLY A 1 327 ? -7.244 25.629 -8.111 1.00 87.50 327 GLY A C 1
ATOM 2505 O O . GLY A 1 327 ? -7.598 25.959 -9.238 1.00 87.50 327 GLY A O 1
ATOM 2506 N N . ASP A 1 328 ? -6.001 25.811 -7.657 1.00 87.75 328 ASP A N 1
ATOM 2507 C CA . ASP A 1 328 ? -4.936 26.492 -8.409 1.00 87.75 328 ASP A CA 1
ATOM 2508 C C . ASP A 1 328 ? -4.145 25.537 -9.327 1.00 87.75 328 ASP A C 1
ATOM 2510 O O . ASP A 1 328 ? -3.416 25.968 -10.223 1.00 87.75 328 ASP A O 1
ATOM 2514 N N . HIS A 1 329 ? -4.298 24.225 -9.125 1.00 88.69 329 HIS A N 1
ATOM 2515 C CA . HIS A 1 329 ? -3.638 23.167 -9.887 1.00 88.69 329 HIS A CA 1
ATOM 2516 C C . HIS A 1 329 ? -4.646 22.071 -10.267 1.00 88.69 329 HIS A C 1
ATOM 2518 O O . HIS A 1 329 ? -4.665 21.010 -9.634 1.00 88.69 329 HIS A O 1
ATOM 2524 N N . PRO A 1 330 ? -5.503 22.309 -11.280 1.00 92.62 330 PRO A N 1
ATOM 2525 C CA . PRO A 1 330 ? -6.469 21.312 -11.730 1.00 92.62 330 PRO A CA 1
ATOM 2526 C C . PRO A 1 330 ? -5.776 20.094 -12.361 1.00 92.62 330 PRO A C 1
ATOM 2528 O O . PRO A 1 330 ? -4.586 20.130 -12.694 1.00 92.62 330 PRO A O 1
ATOM 2531 N N . ALA A 1 331 ? -6.532 19.009 -12.547 1.00 94.81 331 ALA A N 1
ATOM 2532 C CA . ALA A 1 331 ? -6.064 17.833 -13.276 1.00 94.81 331 ALA A CA 1
ATOM 2533 C C . ALA A 1 331 ? -5.601 18.219 -14.691 1.00 94.81 331 ALA A C 1
ATOM 2535 O O . ALA A 1 331 ? -6.368 18.785 -15.472 1.00 94.81 331 ALA A O 1
ATOM 2536 N N . ARG A 1 332 ? -4.344 17.907 -15.022 1.00 93.75 332 ARG A N 1
ATOM 2537 C CA . ARG A 1 332 ? -3.724 18.265 -16.310 1.00 93.75 332 ARG A CA 1
ATOM 2538 C C . ARG A 1 332 ? -4.131 17.357 -17.461 1.00 93.75 332 ARG A C 1
ATOM 2540 O O . ARG A 1 332 ? -4.108 17.776 -18.615 1.00 93.75 332 ARG A O 1
ATOM 2547 N N . TYR A 1 333 ? -4.463 16.110 -17.151 1.00 94.56 333 TYR A N 1
ATOM 2548 C CA . TYR A 1 333 ? -4.630 15.052 -18.137 1.00 94.56 333 TYR A CA 1
ATOM 2549 C C . TYR A 1 333 ? -6.080 14.568 -18.206 1.00 94.56 333 TYR A C 1
ATOM 2551 O O . TYR A 1 333 ? -6.736 14.470 -17.166 1.00 94.56 333 TYR A O 1
ATOM 2559 N N . PRO A 1 334 ? -6.582 14.217 -19.404 1.00 94.31 334 PRO A N 1
ATOM 2560 C CA . PRO A 1 334 ? -7.869 13.551 -19.528 1.00 94.31 334 PRO A CA 1
ATOM 2561 C C . PRO A 1 334 ? -7.807 12.147 -18.918 1.00 94.31 334 PRO A C 1
ATOM 2563 O O . PRO A 1 334 ? -6.765 11.483 -18.949 1.00 94.31 334 PRO A O 1
ATOM 2566 N N . VAL A 1 335 ? -8.952 11.700 -18.403 1.00 95.81 335 VAL A N 1
ATOM 2567 C CA . VAL A 1 335 ? -9.137 10.340 -17.891 1.00 95.81 335 VAL A CA 1
ATOM 2568 C C . VAL A 1 335 ? -9.020 9.330 -19.031 1.00 95.81 335 VAL A C 1
ATOM 2570 O O . VAL A 1 335 ? -9.566 9.546 -20.111 1.00 95.81 335 VAL A O 1
ATOM 2573 N N . THR A 1 336 ? -8.335 8.219 -18.776 1.00 95.81 336 THR A N 1
ATOM 2574 C CA . THR A 1 336 ? -8.196 7.089 -19.706 1.00 95.81 336 THR A CA 1
ATOM 2575 C C . THR A 1 336 ? -8.073 5.783 -18.923 1.00 95.81 336 THR A C 1
ATOM 2577 O O . THR A 1 336 ? -7.920 5.809 -17.701 1.00 95.81 336 THR A O 1
ATOM 2580 N N . THR A 1 337 ? -8.149 4.638 -19.591 1.00 96.06 337 THR A N 1
ATOM 2581 C CA . THR A 1 337 ? -7.763 3.342 -19.014 1.00 96.06 337 THR A CA 1
ATOM 2582 C C . THR A 1 337 ? -6.309 2.990 -19.343 1.00 96.06 337 THR A C 1
ATOM 2584 O O . THR A 1 337 ? -5.728 3.532 -20.285 1.00 96.06 337 THR A O 1
ATOM 2587 N N . CYS A 1 338 ? -5.708 2.070 -18.582 1.00 93.50 338 CYS A N 1
ATOM 2588 C CA . CYS A 1 338 ? -4.375 1.526 -18.868 1.00 93.50 338 CYS A CA 1
ATOM 2589 C C . CYS A 1 338 ? -4.287 1.013 -20.318 1.00 93.50 338 CYS A C 1
ATOM 2591 O O . CYS A 1 338 ? -3.389 1.408 -21.065 1.00 93.50 338 CYS A O 1
ATOM 2593 N N . ALA A 1 339 ? -5.272 0.220 -20.749 1.00 92.62 339 ALA A N 1
ATOM 2594 C CA . ALA A 1 339 ? -5.346 -0.331 -22.099 1.00 92.62 339 ALA A CA 1
ATOM 2595 C C . ALA A 1 339 ? -5.416 0.753 -23.180 1.00 92.62 339 ALA A C 1
ATOM 2597 O O . ALA A 1 339 ? -4.618 0.746 -24.117 1.00 92.62 339 ALA A O 1
ATOM 2598 N N . GLU A 1 340 ? -6.355 1.695 -23.053 1.00 93.31 340 GLU A N 1
ATOM 2599 C CA . GLU A 1 340 ? -6.512 2.797 -24.009 1.00 93.31 340 GLU A CA 1
ATOM 2600 C C . GLU A 1 340 ? -5.242 3.639 -24.101 1.00 93.31 340 GLU A C 1
ATOM 2602 O O . GLU A 1 340 ? -4.819 4.003 -25.200 1.00 93.31 340 GLU A O 1
ATOM 2607 N N . PHE A 1 341 ? -4.604 3.914 -22.961 1.00 93.56 341 PHE A N 1
ATOM 2608 C CA . PHE A 1 341 ? -3.393 4.712 -22.930 1.00 93.56 341 PHE A CA 1
ATOM 2609 C C . PHE A 1 341 ? -2.238 4.006 -23.641 1.00 93.56 341 PHE A C 1
ATOM 2611 O O . PHE A 1 341 ? -1.633 4.587 -24.544 1.00 93.56 341 PHE A O 1
ATOM 2618 N N . LEU A 1 342 ? -1.982 2.736 -23.318 1.00 91.00 342 LEU A N 1
ATOM 2619 C CA . LEU A 1 342 ? -0.948 1.942 -23.984 1.00 91.00 342 LEU A CA 1
ATOM 2620 C C . LEU A 1 342 ? -1.211 1.818 -25.492 1.00 91.00 342 LEU A C 1
ATOM 2622 O O . LEU A 1 342 ? -0.307 2.052 -26.296 1.00 91.00 342 LEU A O 1
ATOM 2626 N N . LEU A 1 343 ? -2.452 1.523 -25.894 1.00 89.44 343 LEU A N 1
ATOM 2627 C CA . LEU A 1 343 ? -2.838 1.433 -27.306 1.00 89.44 343 LEU A CA 1
ATOM 2628 C C . LEU A 1 343 ? -2.649 2.763 -28.042 1.00 89.44 343 LEU A C 1
ATOM 2630 O O . LEU A 1 343 ? -2.166 2.757 -29.175 1.00 89.44 343 LEU A O 1
ATOM 2634 N N . SER A 1 344 ? -2.970 3.894 -27.405 1.00 89.00 344 SER A N 1
ATOM 2635 C CA . SER A 1 344 ? -2.763 5.223 -27.994 1.00 89.00 344 SER A CA 1
ATOM 2636 C C . SER A 1 344 ? -1.282 5.494 -28.266 1.00 89.00 344 SER A C 1
ATOM 2638 O O . SER A 1 344 ? -0.916 5.906 -29.365 1.00 89.00 344 SER A O 1
ATOM 2640 N N . ARG A 1 345 ? -0.404 5.143 -27.320 1.00 87.50 345 ARG A N 1
ATOM 2641 C CA . ARG A 1 345 ? 1.045 5.314 -27.459 1.00 87.50 345 ARG A CA 1
ATOM 2642 C C . ARG A 1 345 ? 1.650 4.399 -28.515 1.00 87.50 345 ARG A C 1
ATOM 2644 O O . ARG A 1 345 ? 2.526 4.824 -29.272 1.00 87.50 345 ARG A O 1
ATOM 2651 N N . PHE A 1 346 ? 1.168 3.160 -28.617 1.00 81.19 346 PHE A N 1
ATOM 2652 C CA . PHE A 1 346 ? 1.574 2.277 -29.707 1.00 81.19 346 PHE A CA 1
ATOM 2653 C C . PHE A 1 346 ? 1.110 2.822 -31.060 1.00 81.19 346 PHE A C 1
ATOM 2655 O O . PHE A 1 346 ? 1.901 2.846 -31.999 1.00 81.19 346 PHE A O 1
ATOM 2662 N N . ALA A 1 347 ? -0.126 3.313 -31.164 1.00 77.69 347 ALA A N 1
ATOM 2663 C CA . ALA A 1 347 ? -0.641 3.893 -32.401 1.00 77.69 347 ALA A CA 1
ATOM 2664 C C . ALA A 1 347 ? 0.171 5.117 -32.862 1.00 77.69 347 ALA A C 1
ATOM 2666 O O . ALA A 1 347 ? 0.468 5.211 -34.055 1.00 77.69 347 ALA A O 1
ATOM 2667 N N . ASP A 1 348 ? 0.579 5.989 -31.935 1.00 76.25 348 ASP A N 1
ATOM 2668 C CA . ASP A 1 348 ? 1.459 7.134 -32.209 1.00 76.25 348 ASP A CA 1
ATOM 2669 C C . ASP A 1 348 ? 2.840 6.672 -32.695 1.00 76.25 348 ASP A C 1
ATOM 2671 O O . ASP A 1 348 ? 3.379 7.190 -33.672 1.00 76.25 348 ASP A O 1
ATOM 2675 N N . THR A 1 349 ? 3.392 5.635 -32.059 1.00 67.88 349 THR A N 1
ATOM 2676 C CA . THR A 1 349 ? 4.706 5.074 -32.411 1.00 67.88 349 THR A CA 1
ATOM 2677 C C . THR A 1 349 ? 4.699 4.379 -33.776 1.00 67.88 349 THR A C 1
ATOM 2679 O O . THR A 1 349 ? 5.706 4.406 -34.476 1.00 67.88 349 THR A O 1
ATOM 2682 N N . TYR A 1 350 ? 3.584 3.764 -34.184 1.00 59.78 350 TYR A N 1
ATOM 2683 C CA . TYR A 1 350 ? 3.447 3.056 -35.467 1.00 59.78 350 TYR A CA 1
ATOM 2684 C C . TYR A 1 350 ? 2.808 3.894 -36.585 1.00 59.78 350 TYR A C 1
ATOM 2686 O O . TYR A 1 350 ? 2.656 3.391 -37.701 1.00 59.78 350 TYR A O 1
ATOM 2694 N N . ALA A 1 351 ? 2.456 5.160 -36.338 1.00 56.53 351 ALA A N 1
ATOM 2695 C CA . ALA A 1 351 ? 1.855 6.041 -37.342 1.00 56.53 351 ALA A CA 1
ATOM 2696 C C . ALA A 1 351 ? 2.712 6.160 -38.621 1.00 56.53 351 ALA A C 1
ATOM 2698 O O . ALA A 1 351 ? 2.157 6.149 -39.717 1.00 56.53 351 ALA A O 1
ATOM 2699 N N . TYR A 1 352 ? 4.047 6.115 -38.500 1.00 53.59 352 TYR A N 1
ATOM 2700 C CA . TYR A 1 352 ? 4.972 6.151 -39.644 1.00 53.59 352 TYR A CA 1
ATOM 2701 C C . TYR A 1 352 ? 4.824 4.964 -40.616 1.00 53.59 352 TYR A C 1
ATOM 2703 O O . TYR A 1 352 ? 5.162 5.089 -41.790 1.00 53.59 352 TYR A O 1
ATOM 2711 N N . ARG A 1 353 ? 4.325 3.801 -40.159 1.00 48.25 353 ARG A N 1
ATOM 2712 C CA . ARG A 1 353 ? 4.134 2.623 -41.028 1.00 48.25 353 ARG A CA 1
ATOM 2713 C C . ARG A 1 353 ? 2.905 2.756 -41.922 1.00 48.25 353 ARG A C 1
ATOM 2715 O O . ARG A 1 353 ? 2.930 2.288 -43.052 1.00 48.25 353 ARG A O 1
ATOM 2722 N N . ARG A 1 354 ? 1.853 3.432 -41.444 1.00 47.94 354 ARG A N 1
ATOM 2723 C CA . ARG A 1 354 ? 0.628 3.665 -42.231 1.00 47.94 354 ARG A CA 1
ATOM 2724 C C . ARG A 1 354 ? 0.847 4.645 -43.383 1.00 47.94 354 ARG A C 1
ATOM 2726 O O . ARG A 1 354 ? 0.184 4.521 -44.404 1.00 47.94 354 ARG A O 1
ATOM 2733 N N . GLU A 1 355 ? 1.782 5.581 -43.243 1.00 48.38 355 GLU A N 1
ATOM 2734 C CA . GLU A 1 355 ? 2.141 6.514 -44.321 1.00 48.38 355 GLU A CA 1
ATOM 2735 C C . GLU A 1 355 ? 2.945 5.838 -45.445 1.00 48.38 355 GLU A C 1
ATOM 2737 O O . GLU A 1 355 ? 2.814 6.240 -46.594 1.00 48.38 355 GLU A O 1
ATOM 2742 N N . GLN A 1 356 ? 3.707 4.777 -45.146 1.00 45.47 356 GLN A N 1
ATOM 2743 C CA . GLN A 1 356 ? 4.470 4.012 -46.147 1.00 45.47 356 GLN A CA 1
ATOM 2744 C C . GLN A 1 356 ? 3.626 3.006 -46.945 1.00 45.47 356 GLN A C 1
ATOM 2746 O O . GLN A 1 356 ? 4.003 2.655 -48.055 1.00 45.47 356 GLN A O 1
ATOM 2751 N N . GLU A 1 357 ? 2.497 2.534 -46.410 1.00 45.03 357 GLU A N 1
ATOM 2752 C CA . GLU A 1 357 ? 1.558 1.668 -47.148 1.00 45.03 357 GLU A CA 1
ATOM 2753 C C . GLU A 1 357 ? 0.569 2.466 -48.019 1.00 45.03 357 GLU A C 1
ATOM 2755 O O . GLU A 1 357 ? -0.102 1.896 -48.878 1.00 45.03 357 GLU A O 1
ATOM 2760 N N . ALA A 1 358 ? 0.471 3.782 -47.803 1.00 46.16 358 ALA A N 1
ATOM 2761 C CA . ALA A 1 358 ? -0.386 4.695 -48.562 1.00 46.16 358 ALA A CA 1
ATOM 2762 C C . ALA A 1 358 ? 0.350 5.447 -49.694 1.00 46.16 358 ALA A C 1
ATOM 2764 O O . ALA A 1 358 ? -0.274 6.252 -50.391 1.00 46.16 358 ALA A O 1
ATOM 2765 N N . SER A 1 359 ? 1.651 5.190 -49.871 1.00 39.78 359 SER A N 1
ATOM 2766 C CA . SER A 1 359 ? 2.507 5.679 -50.964 1.00 39.78 359 SER A CA 1
ATOM 2767 C C . SER A 1 359 ? 2.872 4.547 -51.91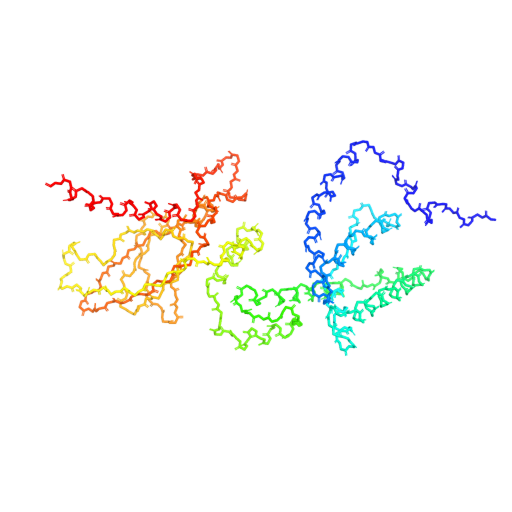0 1.00 39.78 359 SER A C 1
ATOM 2769 O O . SER A 1 359 ? 2.837 4.773 -53.140 1.00 39.78 359 SER A O 1
#

Radius of gyration: 28.83 Å; chains: 1; bounding box: 66×51×101 Å

Foldseek 3Di:
DPPCPVCQVFVCVVCVVVDDPVNVVVCVVVVVVVCVVQLVVLLLLCVLLLEHSVVSVVQQPVVQVVCCRNPPDPPDGDGDDNVVSNVNNVVQVVPDPRHDPVSVVVSVVVVVVVVVVVVVCVVVVVVVVVVVCDPVNVVVVVVVVVQQVVLLCVCQLQVHDDDNHDGSVRSVVVCVVCVVVGDVVSNVVQVVCVVLVHDNCPQVVFQPVWPKDKDKAKQDADADPPDPPRFRFDWDFAAAAKKWKDWDQLFFKWWADPVRDIDTDGDDPPGTDMFGGPLNCQQLVNPPDRITMGGDHHHPDMIIMMMIGTHTDQQAKRHHHPSNADPVRHRPDDIDGSNRSVVVVVCVVCVVVVVVVVD

InterPro domains:
  IPR001902 SLC26A/SulP transporter [PTHR11814] (7-196)
  IPR005123 Oxoglutarate/iron-dependent dioxygenase domain [PS51471] (209-312)
  IPR011547 SLC26A/SulP transporter domain [PF00916] (27-196)
  IPR027443 Isopenicillin N synthase-like superfamily [G3DSA:2.60.120.330] (155-357)
  IPR044861 Isopenicillin N synthase-like, Fe(2+) 2OG dioxygenase domain [PF03171] (212-312)

Organism: Pseudomonas syringae pv. aptata (NCBI:txid83167)

Sequence (359 aa):
MRWLNRHKFLPFLAWLPQQNRASVGRDALVGLSGAILALPQSIAYALIAGLPPEYGLYAAIVPVLVACLWGSSWHLICGPTAAISIVLYASVSPLAVPASQDYIMLILLLTFIAGVFQLLLGMMRFGALVNFVSHSVVLGFTLGAAVVIALGQMPNLLGIDLPSQTTALKSLTAVLEHWREVDLSSLMLGLLTLALGIERDFFDQRFKDPVSVLRMIHYPPRGTATSAEQQGAGAHTDYGCITLLYQDMAGGLQVRDVRGEWIDAPPLDGTFVVNLGDMMARWSNDRYLSTPHRVISPLGVDRYSMPFFAEPHPDTRIECLPGCQSGDHPARYPVTTCAEFLLSRFADTYAYRREQEAS

Secondary structure (DSSP, 8-state):
-----HHHH-THHHHGGG--HHHHHHHHHHHHHHHHHHHHHHHHHHHHTT--HHHHHHHHHHHHHHHHHH-S-SSPPP---HHHHHHHHHHHTTTS-TTSHHHHHHHHHHHHHHHHHHHHHHHTTTHHHHTTS-HHHHHHHHHHHHHHHHHHHHHHHHT----TT--HHHHHHHHHHSGGG--HHHHHHHHHHHHHT--TTHHHHHSSS---EE--EEEPPBS-TT-TT-EEEEEE--SSSEEEEEE-TT--EEEE-TTS-EEE----TT--EEEE-HHHHHHTTTSS----EEEEPPBSS-EEEEEEEE---TT-EE---TTS--SSS---S--EEHHHHHHHHHHHHHHHHHHHH--